Protein AF-A0A9P7QJT5-F1 (afdb_monomer_lite)

InterPro domains:
  IPR001892 Small ribosomal subunit protein uS13 [MF_01315] (14-212)
  IPR001892 Small ribosomal subunit protein uS13 [PF00416] (16-59)
  IPR001892 Small ribosomal subunit protein uS13 [PF00416] (113-202)
  IPR010979 Small ribosomal subunit protein uS13-like, H2TH [SSF46946] (15-75)
  IPR010979 Small ribosomal subunit protein uS13-like, H2TH [SSF46946] (113-212)
  IPR018269 Small ribosomal subunit protein uS13, conserved site [PS00646] (181-194)
  IPR027437 Small ribosomal subunit protein uS13, C-terminal [G3DSA:4.10.910.10] (152-203)

Foldseek 3Di:
DDDDDDDPPFQDQWDQAPNDIFGQQDQQLVRVCSKPLADSVNSVVLCVLLVHPSDPDPDDDDPDDPPDDPPPPDDDDDDDDDDDDDDDDDPDPDPPVVVVVVVVVVVVVPPDDNTNSPDDPSSSVSSNVCQQCVVVSVDDLVPAPDALDPPPGHRGRQIHVSVVVVVVVVLVVCVVVVPQQSVCVVVVHDRPPDDPPPPDDPDDDPDDDDDPDD

pLDDT: mean 70.0, std 23.86, range [24.89, 95.81]

Secondary structure (DSSP, 8-state):
--------TT--SEEEETTEEEETTS-HHHHGGGSTT--HHHHHHHHHHTT--SSS----------SSSTTS------------------TTSSSHHHHHHHHHHHHHHSS----GGG--HHHHHHHHHHHH-TTTTT--GGGSSB-S-TTT---B---THHHHHHHHHHHHHHHHTT-HHHHHHHTT---S---TTTTT--S------PPPP-

Sequence (214 aa):
MSLVSGEKTNFQFILRLLNTNVDGKQKVMYALTKIKGVGRRYSNLVCKKADVDLNKRYEQSPTSFTLGICAFFGVYCRSGGRQSHQIYVNYGYLQGRDKERHEQKKKKSNTIRYSAGELTSEELERIVTIIQNPTQYKIPSWFLNRQRDIVDGKDSQILANGVDSKLRDDLERLKKIRAHRGLRHYWGLRVRGQHTKTTGRRGRTVGVSKKKGG

Organism: NCBI:txid1967640

Radius of gyration: 29.37 Å; chains: 1; bounding box: 69×70×66 Å

Structure (mmCIF, N/CA/C/O backbone):
data_AF-A0A9P7QJT5-F1
#
_entry.id   AF-A0A9P7QJT5-F1
#
loop_
_atom_site.group_PDB
_atom_site.id
_atom_site.type_symbol
_atom_site.label_atom_id
_atom_site.label_alt_id
_atom_site.label_comp_id
_atom_site.label_asym_id
_atom_site.label_entity_id
_atom_site.label_seq_id
_atom_site.pdbx_PDB_ins_code
_atom_site.Cartn_x
_atom_site.Cartn_y
_atom_site.Cartn_z
_atom_site.occupancy
_atom_site.B_iso_or_equiv
_atom_site.auth_seq_id
_atom_site.auth_comp_id
_atom_site.auth_asym_id
_atom_site.auth_atom_id
_atom_site.pdbx_PDB_model_num
ATOM 1 N N . MET A 1 1 ? -19.276 4.405 46.931 1.00 32.59 1 MET A N 1
ATOM 2 C CA . MET A 1 1 ? -19.547 2.968 46.729 1.00 32.59 1 MET A CA 1
ATOM 3 C C . MET A 1 1 ? -19.259 2.583 45.286 1.00 32.59 1 MET A C 1
ATOM 5 O O . MET A 1 1 ? -19.908 3.091 44.382 1.00 32.59 1 MET A O 1
ATOM 9 N N . SER A 1 2 ? -18.238 1.756 45.089 1.00 37.34 2 SER A N 1
ATOM 10 C CA . SER A 1 2 ? -17.823 1.126 43.832 1.00 37.34 2 SER A CA 1
ATOM 11 C C . SER A 1 2 ? -18.804 0.051 43.362 1.00 37.34 2 SER A C 1
ATOM 13 O O . SER A 1 2 ? -19.319 -0.664 44.213 1.00 37.34 2 SER A O 1
ATOM 15 N N . LEU A 1 3 ? -18.961 -0.111 42.041 1.00 33.12 3 LEU A N 1
ATOM 16 C CA . LEU A 1 3 ? -18.993 -1.405 41.330 1.00 33.12 3 LEU A CA 1
ATOM 17 C C . LEU A 1 3 ? -19.183 -1.170 39.817 1.00 33.12 3 LEU A C 1
ATOM 19 O O . LEU A 1 3 ? -20.304 -1.143 39.335 1.00 33.12 3 LEU A O 1
ATOM 23 N N . VAL A 1 4 ? -18.078 -0.999 39.082 1.00 33.75 4 VAL A N 1
ATOM 24 C CA . VAL A 1 4 ? -17.834 -1.683 37.792 1.00 33.75 4 VAL A CA 1
ATOM 25 C C . VAL A 1 4 ? -16.315 -1.848 37.678 1.00 33.75 4 VAL A C 1
ATOM 27 O O . VAL A 1 4 ? -15.617 -1.104 36.992 1.00 33.75 4 VAL A O 1
ATOM 30 N N . SER A 1 5 ? -15.780 -2.801 38.430 1.00 45.41 5 SER A N 1
ATOM 31 C CA . SER A 1 5 ? -14.537 -3.475 38.069 1.00 45.41 5 SER A CA 1
ATOM 32 C C . SER A 1 5 ? -14.938 -4.817 37.469 1.00 45.41 5 SER A C 1
ATOM 34 O O . SER A 1 5 ? -15.386 -5.698 38.192 1.00 45.41 5 SER A O 1
ATOM 36 N N . GLY A 1 6 ? -14.812 -4.938 36.152 1.00 34.12 6 GLY A N 1
ATOM 37 C CA . GLY A 1 6 ? -14.911 -6.196 35.420 1.00 34.12 6 GLY A CA 1
ATOM 38 C C . GLY A 1 6 ? -13.783 -6.215 34.398 1.00 34.12 6 GLY A C 1
ATOM 39 O O . GLY A 1 6 ? -13.952 -5.721 33.293 1.00 34.12 6 GLY A O 1
ATOM 40 N N . GLU A 1 7 ? -12.608 -6.649 34.856 1.00 38.31 7 GLU A N 1
ATOM 41 C CA . GLU A 1 7 ? -11.447 -7.099 34.072 1.00 38.31 7 GLU A CA 1
ATOM 42 C C . GLU A 1 7 ? -10.867 -6.152 32.998 1.00 38.31 7 GLU A C 1
ATOM 44 O O . GLU A 1 7 ? -11.131 -6.250 31.807 1.00 38.31 7 GLU A O 1
ATOM 49 N N . LYS A 1 8 ? -9.919 -5.296 33.409 1.00 47.78 8 LYS A N 1
ATOM 50 C CA . LYS A 1 8 ? -8.880 -4.741 32.511 1.00 47.78 8 LYS A CA 1
ATOM 51 C C . LYS A 1 8 ? -7.635 -5.640 32.478 1.00 47.78 8 LYS A C 1
ATOM 53 O O . LYS A 1 8 ? -6.514 -5.137 32.525 1.00 47.78 8 LYS A O 1
ATOM 58 N N . THR A 1 9 ? -7.797 -6.960 32.499 1.00 48.00 9 THR A N 1
ATOM 59 C CA . THR A 1 9 ? -6.684 -7.883 32.780 1.00 48.00 9 THR A CA 1
ATOM 60 C C . THR A 1 9 ? -5.879 -8.311 31.559 1.00 48.00 9 THR A C 1
ATOM 62 O O . THR A 1 9 ? -4.827 -8.895 31.760 1.00 48.00 9 THR A O 1
ATOM 65 N N . ASN A 1 10 ? -6.245 -7.953 30.321 1.00 65.50 10 ASN A N 1
ATOM 66 C CA . ASN A 1 10 ? -5.425 -8.297 29.146 1.00 65.50 10 ASN A CA 1
ATOM 67 C C . ASN A 1 10 ? -5.401 -7.214 28.052 1.00 65.50 10 ASN A C 1
ATOM 69 O O . ASN A 1 10 ? -5.572 -7.510 26.874 1.00 65.50 10 ASN A O 1
ATOM 73 N N . PHE A 1 11 ? -5.166 -5.945 28.406 1.00 68.94 11 PHE A N 1
ATOM 74 C CA . PHE A 1 11 ? -4.846 -4.950 27.376 1.00 68.94 11 PHE A CA 1
ATOM 75 C C . PHE A 1 11 ? -3.449 -5.222 26.809 1.00 68.94 11 PHE A C 1
ATOM 77 O O . PHE A 1 11 ? -2.437 -4.995 27.481 1.00 68.94 11 PHE A O 1
ATOM 84 N N . GLN A 1 12 ? -3.376 -5.673 25.558 1.00 75.38 12 GLN A N 1
ATOM 85 C CA . GLN A 1 12 ? -2.094 -5.890 24.896 1.00 75.38 12 GLN A CA 1
ATOM 86 C C . GLN A 1 12 ? -1.592 -4.583 24.283 1.00 75.38 12 GLN A C 1
ATOM 88 O O . GLN A 1 12 ? -2.119 -4.078 23.292 1.00 75.38 12 GLN A O 1
ATOM 93 N N . PHE A 1 13 ? -0.530 -4.023 24.867 1.00 79.19 13 PHE A N 1
ATOM 94 C CA . PHE A 1 13 ? 0.094 -2.802 24.349 1.00 79.19 13 PHE A CA 1
ATOM 95 C C . PHE A 1 13 ? 0.741 -3.011 22.976 1.00 79.19 13 PHE A C 1
ATOM 97 O O . PHE A 1 13 ? 0.751 -2.086 22.158 1.00 79.19 13 PHE A O 1
ATOM 104 N N . ILE A 1 14 ? 1.272 -4.210 22.735 1.00 82.56 14 ILE A N 1
ATOM 105 C CA . ILE A 1 14 ? 1.942 -4.603 21.498 1.00 82.56 14 ILE A CA 1
ATOM 106 C C . ILE A 1 14 ? 1.297 -5.895 21.013 1.00 82.56 14 ILE A C 1
ATOM 108 O O . ILE A 1 14 ? 1.287 -6.890 21.729 1.00 82.56 14 ILE A O 1
ATOM 112 N N . LEU A 1 15 ? 0.802 -5.867 19.783 1.00 82.50 15 LEU A N 1
ATOM 113 C CA . LEU A 1 15 ? 0.256 -7.022 19.083 1.00 82.50 15 LEU A CA 1
ATOM 114 C C . LEU A 1 15 ? 1.237 -7.423 17.993 1.00 82.50 15 LEU A C 1
ATOM 116 O O . LEU A 1 15 ? 1.741 -6.558 17.273 1.00 82.50 15 LEU A O 1
ATOM 120 N N . ARG A 1 16 ? 1.503 -8.717 17.828 1.00 84.06 16 ARG A N 1
ATOM 121 C CA . ARG A 1 16 ? 2.333 -9.194 16.719 1.00 84.06 16 ARG A CA 1
ATOM 122 C C . ARG A 1 16 ? 1.463 -9.875 15.677 1.00 84.06 16 ARG A C 1
ATOM 124 O O . ARG A 1 16 ? 0.900 -10.930 15.930 1.00 84.06 16 ARG A O 1
ATOM 131 N N . LEU A 1 17 ? 1.374 -9.269 14.496 1.00 83.00 17 LEU A N 1
ATOM 132 C CA . LEU A 1 17 ? 0.562 -9.753 13.380 1.00 83.00 17 LEU A CA 1
ATOM 133 C C . LEU A 1 17 ? 1.424 -9.838 12.124 1.00 83.00 17 LEU A C 1
ATOM 135 O O . LEU A 1 17 ? 2.123 -8.881 11.787 1.00 83.00 17 LEU A O 1
ATOM 139 N N . LEU A 1 18 ? 1.379 -10.979 11.427 1.00 83.25 18 LEU A N 1
ATOM 140 C CA . LEU A 1 18 ? 2.084 -11.201 10.154 1.00 83.25 18 LEU A CA 1
ATOM 141 C C . LEU A 1 18 ? 3.560 -10.749 10.199 1.00 83.25 18 LEU A C 1
ATOM 143 O O . LEU A 1 18 ? 4.026 -10.010 9.334 1.00 83.25 18 LEU A O 1
ATOM 147 N N . ASN A 1 19 ? 4.289 -11.165 11.241 1.00 85.25 19 ASN A N 1
ATOM 148 C CA . ASN A 1 19 ? 5.690 -10.804 11.511 1.00 85.25 19 ASN A CA 1
ATOM 149 C C . ASN A 1 19 ? 5.967 -9.316 11.807 1.00 85.25 19 ASN A C 1
ATOM 151 O O . ASN A 1 19 ? 7.130 -8.937 11.944 1.00 85.25 19 ASN A O 1
ATOM 155 N N . THR A 1 20 ? 4.939 -8.480 11.969 1.00 85.75 20 THR A N 1
ATOM 156 C CA . THR A 1 20 ? 5.069 -7.048 12.289 1.00 85.75 20 THR A CA 1
ATOM 157 C C . THR A 1 20 ? 4.499 -6.708 13.664 1.00 85.75 20 THR A C 1
ATOM 159 O O . THR A 1 20 ? 3.552 -7.340 14.127 1.00 85.75 20 THR A O 1
ATOM 162 N N . ASN A 1 21 ? 5.083 -5.697 14.313 1.00 90.19 21 ASN A N 1
ATOM 163 C CA . ASN A 1 21 ? 4.617 -5.186 15.600 1.00 90.19 21 ASN A CA 1
ATOM 164 C C . ASN A 1 21 ? 3.586 -4.072 15.371 1.00 90.19 21 ASN A C 1
ATOM 166 O O . ASN A 1 21 ? 3.857 -3.082 14.683 1.00 90.19 21 ASN A O 1
ATOM 170 N N . VAL A 1 22 ? 2.411 -4.235 15.961 1.00 85.56 22 VAL A N 1
ATOM 171 C CA . VAL A 1 22 ? 1.251 -3.355 15.842 1.00 85.56 22 VAL A CA 1
ATOM 172 C C . VAL A 1 22 ? 0.947 -2.740 17.211 1.00 85.56 22 VAL A C 1
ATOM 174 O O . VAL A 1 22 ? 0.995 -3.424 18.230 1.00 85.56 22 VAL A O 1
ATOM 177 N N . ASP A 1 23 ? 0.638 -1.439 17.246 1.00 82.44 23 ASP A N 1
ATOM 178 C CA . ASP A 1 23 ? 0.367 -0.741 18.511 1.00 82.44 23 ASP A CA 1
ATOM 179 C C . ASP A 1 23 ? -1.078 -0.966 18.950 1.00 82.44 23 ASP A C 1
ATOM 181 O O . ASP A 1 23 ? -2.014 -0.575 18.246 1.00 82.44 23 ASP A O 1
ATOM 185 N N . GLY A 1 24 ? -1.255 -1.479 20.166 1.00 77.88 24 GLY A N 1
ATOM 186 C CA . GLY A 1 24 ? -2.569 -1.714 20.758 1.00 77.88 24 GLY A CA 1
ATOM 187 C C . GLY A 1 24 ? -3.340 -0.437 21.093 1.00 77.88 24 GLY A C 1
ATOM 188 O O . GLY A 1 24 ? -4.560 -0.469 21.141 1.00 77.88 24 GLY A O 1
ATOM 189 N N . LYS A 1 25 ? -2.659 0.708 21.271 1.00 79.44 25 LYS A N 1
ATOM 190 C CA . LYS A 1 25 ? -3.280 2.009 21.620 1.00 79.44 25 LYS A CA 1
ATOM 191 C C . LYS A 1 25 ? -4.019 2.681 20.457 1.00 79.44 25 LYS A C 1
ATOM 193 O O . LYS A 1 25 ? -4.762 3.639 20.667 1.00 79.44 25 LYS A O 1
ATOM 198 N N . GLN A 1 26 ? -3.748 2.259 19.224 1.00 79.25 26 GLN A N 1
ATOM 199 C CA . GLN A 1 26 ? -4.362 2.836 18.032 1.00 79.25 26 GLN A CA 1
ATOM 200 C C . GLN A 1 26 ? -5.669 2.110 17.706 1.00 79.25 26 GLN A C 1
ATOM 202 O O . GLN A 1 26 ? -5.834 0.932 18.018 1.00 79.25 26 GLN A O 1
ATOM 207 N N . LYS A 1 27 ? -6.598 2.799 17.031 1.00 81.44 27 LYS A N 1
ATOM 208 C CA . LYS A 1 27 ? -7.800 2.141 16.495 1.00 81.44 27 LYS A CA 1
ATOM 209 C C . LYS A 1 27 ? -7.395 1.043 15.512 1.00 81.44 27 LYS A C 1
ATOM 211 O O . LYS A 1 27 ? -6.471 1.262 14.724 1.00 81.44 27 LYS A O 1
ATOM 216 N N . VAL A 1 28 ? -8.148 -0.057 15.482 1.00 81.75 28 VAL A N 1
ATOM 217 C CA . VAL A 1 28 ? -7.894 -1.241 14.633 1.00 81.75 28 VAL A CA 1
ATOM 218 C C . VAL A 1 28 ? -7.584 -0.860 13.181 1.00 81.75 28 VAL A C 1
ATOM 220 O O . VAL A 1 28 ? -6.572 -1.288 12.630 1.00 81.75 28 VAL A O 1
ATOM 223 N N . MET A 1 29 ? -8.381 0.047 12.596 1.00 82.69 29 MET A N 1
ATOM 224 C CA . MET A 1 29 ? -8.187 0.504 11.216 1.00 82.69 29 MET A CA 1
ATOM 225 C C . MET A 1 29 ? -6.765 1.033 10.966 1.00 82.69 29 MET A C 1
ATOM 227 O O . MET A 1 29 ? -6.153 0.690 9.955 1.00 82.69 29 MET A O 1
ATOM 231 N N . TYR A 1 30 ? -6.251 1.879 11.864 1.00 85.81 30 TYR A N 1
ATOM 232 C CA . TYR A 1 30 ? -4.920 2.479 11.740 1.00 85.81 30 TYR A CA 1
ATOM 233 C C . TYR A 1 30 ? -3.823 1.499 12.144 1.00 85.81 30 TYR A C 1
ATOM 235 O O . TYR A 1 30 ? -2.788 1.442 11.482 1.00 85.81 30 TYR A O 1
ATOM 243 N N . ALA A 1 31 ? -4.079 0.689 13.167 1.00 86.69 31 ALA A N 1
ATOM 244 C CA . ALA A 1 31 ? -3.152 -0.312 13.665 1.00 86.69 31 ALA A CA 1
ATOM 245 C C . ALA A 1 31 ? -2.747 -1.301 12.551 1.00 86.69 31 ALA A C 1
ATOM 247 O O . ALA A 1 31 ? -1.556 -1.507 12.310 1.00 86.69 31 ALA A O 1
ATOM 248 N N . LEU A 1 32 ? -3.713 -1.799 11.768 1.00 86.69 32 LEU A N 1
ATOM 249 C CA . LEU A 1 32 ? -3.454 -2.714 10.647 1.00 86.69 32 LEU A CA 1
ATOM 250 C C . LEU A 1 32 ? -2.649 -2.083 9.499 1.00 86.69 32 LEU A C 1
ATOM 252 O O . LEU A 1 32 ? -1.978 -2.803 8.766 1.00 86.69 32 LEU A O 1
ATOM 256 N N . THR A 1 33 ? -2.647 -0.751 9.344 1.00 88.31 33 THR A N 1
ATOM 257 C CA . THR A 1 33 ? -1.849 -0.094 8.284 1.00 88.31 33 THR A CA 1
ATOM 258 C C . THR A 1 33 ? -0.344 -0.147 8.518 1.00 88.31 33 THR A C 1
ATOM 260 O O . THR A 1 33 ? 0.427 0.140 7.603 1.00 88.31 33 THR A O 1
ATOM 263 N N . LYS A 1 34 ? 0.094 -0.530 9.724 1.00 89.62 34 LYS A N 1
ATOM 264 C CA . LYS A 1 34 ? 1.511 -0.801 9.991 1.00 89.62 34 LYS A CA 1
ATOM 265 C C . LYS A 1 34 ? 2.021 -2.028 9.235 1.00 89.62 34 LYS A C 1
ATOM 267 O O . LYS A 1 34 ? 3.214 -2.113 8.949 1.00 89.62 34 LYS A O 1
ATOM 272 N N . ILE A 1 35 ? 1.132 -2.958 8.889 1.00 90.62 35 ILE A N 1
ATOM 273 C CA . ILE A 1 35 ? 1.471 -4.135 8.096 1.00 90.62 35 ILE A CA 1
ATOM 274 C C . ILE A 1 35 ? 1.742 -3.676 6.658 1.00 90.62 35 ILE A C 1
ATOM 276 O O . ILE A 1 35 ? 0.866 -3.120 5.989 1.00 90.62 35 ILE A O 1
ATOM 280 N N . LYS A 1 36 ? 2.954 -3.924 6.144 1.00 89.81 36 LYS A N 1
ATOM 281 C CA . LYS A 1 36 ? 3.275 -3.626 4.739 1.00 89.81 36 LYS A CA 1
ATOM 282 C C . LYS A 1 36 ? 2.323 -4.390 3.814 1.00 89.81 36 LYS A C 1
ATOM 284 O O . LYS A 1 36 ? 2.108 -5.587 3.986 1.00 89.81 36 LYS A O 1
ATOM 289 N N . GLY A 1 37 ? 1.762 -3.690 2.832 1.00 88.69 37 GLY A N 1
ATOM 290 C CA . GLY A 1 37 ? 0.751 -4.239 1.923 1.00 88.69 37 GLY A CA 1
ATOM 291 C C . GLY A 1 37 ? -0.698 -4.015 2.376 1.00 88.69 37 GLY A C 1
ATOM 292 O O . GLY A 1 37 ? -1.603 -4.192 1.566 1.00 88.69 37 GLY A O 1
ATOM 293 N N . VAL A 1 38 ? -0.952 -3.547 3.604 1.00 91.31 38 VAL A N 1
ATOM 294 C CA . VAL A 1 38 ? -2.305 -3.200 4.071 1.00 91.31 38 VAL A CA 1
ATOM 295 C C . VAL A 1 38 ? -2.477 -1.680 4.133 1.00 91.31 38 VAL A C 1
ATOM 297 O O . VAL A 1 38 ? -1.817 -0.981 4.894 1.00 91.31 38 VAL A O 1
ATOM 300 N N . GLY A 1 39 ? -3.388 -1.144 3.317 1.00 90.88 39 GLY A N 1
ATOM 301 C CA . GLY A 1 39 ? -3.750 0.280 3.325 1.00 90.88 39 GLY A CA 1
ATOM 302 C C . GLY A 1 39 ? -4.991 0.586 4.170 1.00 90.88 39 GLY A C 1
ATOM 303 O O . GLY A 1 39 ? -5.725 -0.317 4.563 1.00 90.88 39 GLY A O 1
ATOM 304 N N . ARG A 1 40 ? -5.302 1.877 4.377 1.00 89.00 40 ARG A N 1
ATOM 305 C CA . ARG A 1 40 ? -6.503 2.322 5.129 1.00 89.00 40 ARG A CA 1
ATOM 306 C C . ARG A 1 40 ? -7.805 1.735 4.572 1.00 89.00 40 ARG A C 1
ATOM 308 O O . ARG A 1 40 ? -8.656 1.277 5.323 1.00 89.00 40 ARG A O 1
ATOM 315 N N . ARG A 1 41 ? -7.955 1.733 3.242 1.00 89.88 41 ARG A N 1
ATOM 316 C CA . ARG A 1 41 ? -9.146 1.197 2.561 1.00 89.88 41 ARG A CA 1
ATOM 317 C C . ARG A 1 41 ? -9.248 -0.322 2.695 1.00 89.88 41 ARG A C 1
ATOM 319 O O . ARG A 1 41 ? -10.342 -0.832 2.896 1.00 89.88 41 ARG A O 1
ATOM 326 N N . TYR A 1 42 ? -8.114 -1.015 2.599 1.00 90.50 42 TYR A N 1
ATOM 327 C CA . TYR A 1 42 ? -8.041 -2.468 2.736 1.00 90.50 42 TYR A CA 1
ATOM 328 C C . TYR A 1 42 ? -8.368 -2.898 4.167 1.00 90.50 42 TYR A C 1
ATOM 330 O O . TYR A 1 42 ? -9.249 -3.718 4.374 1.00 90.50 42 TYR A O 1
ATOM 338 N N . SER A 1 43 ? -7.746 -2.244 5.148 1.00 88.69 43 SER A N 1
ATOM 339 C CA . SER A 1 43 ? -8.028 -2.413 6.575 1.00 88.69 43 SER A CA 1
ATOM 340 C C . SER A 1 43 ? -9.520 -2.242 6.893 1.00 88.69 43 SER A C 1
ATOM 342 O O . SER A 1 43 ? -10.128 -3.107 7.514 1.00 88.69 43 SER A O 1
ATOM 344 N N . ASN A 1 44 ? -10.153 -1.196 6.349 1.00 88.44 44 ASN A N 1
ATOM 345 C CA . ASN A 1 44 ? -11.597 -1.004 6.490 1.00 88.44 44 ASN A CA 1
ATOM 346 C C . ASN A 1 44 ? -12.430 -2.149 5.915 1.00 88.44 44 ASN A C 1
ATOM 348 O O . ASN A 1 44 ? -13.426 -2.534 6.517 1.00 88.44 44 ASN A O 1
ATOM 352 N N . LEU A 1 45 ? -12.058 -2.670 4.745 1.00 89.06 45 LEU A N 1
ATOM 353 C CA . LEU A 1 45 ? -12.770 -3.788 4.133 1.00 89.06 45 LEU A CA 1
ATOM 354 C C . LEU A 1 45 ? -12.641 -5.054 4.987 1.00 89.06 45 LEU A C 1
ATOM 356 O O . LEU A 1 45 ? -13.638 -5.730 5.211 1.00 89.06 45 LEU A O 1
ATOM 360 N N . VAL A 1 46 ? -11.437 -5.337 5.487 1.00 88.94 46 VAL A N 1
ATOM 361 C CA . VAL A 1 46 ? -11.153 -6.512 6.320 1.00 88.94 46 VAL A CA 1
ATOM 362 C C . VAL A 1 46 ? -11.938 -6.456 7.626 1.00 88.94 46 VAL A C 1
ATOM 364 O O . VAL A 1 46 ? -12.634 -7.414 7.934 1.00 88.94 46 VAL A O 1
ATOM 367 N N . CYS A 1 47 ? -11.924 -5.334 8.351 1.00 87.31 47 CYS A N 1
ATOM 368 C CA . CYS A 1 47 ? -12.708 -5.212 9.586 1.00 87.31 47 CYS A CA 1
ATOM 369 C C . CYS A 1 47 ? -14.217 -5.371 9.337 1.00 87.31 47 CYS A C 1
ATOM 371 O O . CYS A 1 47 ? -14.891 -6.001 10.140 1.00 87.31 47 CYS A O 1
ATOM 373 N N . LYS A 1 48 ? -14.745 -4.871 8.206 1.00 86.38 48 LYS A N 1
ATOM 374 C CA . LYS A 1 48 ? -16.157 -5.085 7.826 1.00 86.38 48 LYS A CA 1
ATOM 375 C C . LYS A 1 48 ? -16.490 -6.539 7.505 1.00 86.38 48 LYS A C 1
ATOM 377 O O . LYS A 1 48 ? -17.654 -6.899 7.543 1.00 86.38 48 LYS A O 1
ATOM 382 N N . LYS A 1 49 ? -15.505 -7.330 7.082 1.00 87.25 49 LYS A N 1
ATOM 383 C CA . LYS A 1 49 ? -15.674 -8.749 6.740 1.00 87.25 49 LYS A CA 1
ATOM 384 C C . LYS A 1 49 ? -15.411 -9.672 7.924 1.00 87.25 49 LYS A C 1
ATOM 386 O O . LYS A 1 49 ? -15.930 -10.775 7.939 1.00 87.25 49 LYS A O 1
ATOM 391 N N . ALA A 1 50 ? -14.608 -9.216 8.880 1.00 85.44 50 ALA A N 1
ATOM 392 C CA . ALA A 1 50 ? -14.349 -9.887 10.146 1.00 85.44 50 ALA A CA 1
ATOM 393 C C . ALA A 1 50 ? -15.435 -9.608 11.201 1.00 85.44 50 ALA A C 1
ATOM 395 O O . ALA A 1 50 ? -15.311 -10.094 12.320 1.00 85.44 50 ALA A O 1
ATOM 396 N N . ASP A 1 51 ? -16.441 -8.793 10.857 1.00 83.81 51 ASP A N 1
ATOM 397 C CA . ASP A 1 51 ? -17.471 -8.275 11.763 1.00 83.81 51 ASP A CA 1
ATOM 398 C C . ASP A 1 51 ? -16.888 -7.610 13.022 1.00 83.81 51 ASP A C 1
ATOM 400 O O . ASP A 1 51 ? -17.446 -7.678 14.112 1.00 83.81 51 ASP A O 1
ATOM 404 N N . VAL A 1 52 ? -15.747 -6.933 12.857 1.00 78.50 52 VAL A N 1
ATOM 405 C CA . VAL A 1 52 ? -15.086 -6.175 13.922 1.00 78.50 52 VAL A CA 1
ATOM 406 C C . VAL A 1 52 ? -15.546 -4.725 13.863 1.00 78.50 52 VAL A C 1
ATOM 408 O O . VAL A 1 52 ? -15.398 -4.043 12.840 1.00 78.50 52 VAL A O 1
ATOM 411 N N . ASP A 1 53 ? -16.045 -4.222 14.989 1.00 72.31 53 ASP A N 1
ATOM 412 C CA . ASP A 1 53 ? -16.504 -2.844 15.119 1.00 72.31 53 ASP A CA 1
ATOM 413 C C . ASP A 1 53 ? -15.365 -1.839 14.850 1.00 72.31 53 ASP A C 1
ATOM 415 O O . ASP A 1 53 ? -14.462 -1.605 15.653 1.00 72.31 53 ASP A O 1
ATOM 419 N N . LEU A 1 54 ? -15.432 -1.182 13.689 1.00 61.72 54 LEU A N 1
ATOM 420 C CA . LEU A 1 54 ? -14.481 -0.156 13.227 1.00 61.72 54 LEU A CA 1
ATOM 421 C C . LEU A 1 54 ? -14.484 1.107 14.095 1.00 61.72 54 LEU A C 1
ATOM 423 O O . LEU A 1 54 ? -13.493 1.835 14.177 1.00 61.72 54 LEU A O 1
ATOM 427 N N . ASN A 1 55 ? -15.652 1.377 14.665 1.00 63.12 55 ASN A N 1
ATOM 428 C CA . ASN A 1 55 ? -16.030 2.349 15.676 1.00 63.12 55 ASN A CA 1
ATOM 429 C C . ASN A 1 55 ? -17.459 1.918 16.050 1.00 63.12 55 ASN A C 1
ATOM 431 O O . ASN A 1 55 ? -18.236 1.692 15.120 1.00 63.12 55 ASN A O 1
ATOM 435 N N . LYS A 1 56 ? -17.917 1.959 17.305 1.00 47.06 56 LYS A N 1
ATOM 436 C CA . LYS A 1 56 ? -19.353 2.243 17.504 1.00 47.06 56 LYS A CA 1
ATOM 437 C C . LYS A 1 56 ? -19.636 3.674 17.028 1.00 47.06 56 LYS A C 1
ATOM 439 O O . LYS A 1 56 ? -19.578 4.613 17.814 1.00 47.06 56 LYS A O 1
ATOM 444 N N . ARG A 1 57 ? -19.784 3.832 15.706 1.00 31.23 57 ARG A N 1
ATOM 445 C CA . ARG A 1 57 ? -20.841 4.535 14.967 1.00 31.23 57 ARG A CA 1
ATOM 446 C C . ARG A 1 57 ? -20.565 4.411 13.460 1.00 31.23 57 ARG A C 1
ATOM 448 O O . ARG A 1 57 ? -19.878 5.236 12.861 1.00 31.23 57 ARG A O 1
ATOM 455 N N . TYR A 1 58 ? -21.124 3.369 12.860 1.00 24.89 58 TYR A N 1
ATOM 456 C CA . TYR A 1 58 ? -21.690 3.438 11.518 1.00 24.89 58 TYR A CA 1
ATOM 457 C C . TYR A 1 58 ? -23.172 3.121 11.722 1.00 24.89 58 TYR A C 1
ATOM 459 O O . TYR A 1 58 ? -23.566 1.961 11.702 1.00 24.89 58 TYR A O 1
ATOM 467 N N . GLU A 1 59 ? -23.974 4.134 12.059 1.00 28.44 59 GLU A N 1
ATOM 468 C CA . GLU A 1 59 ? -25.418 3.981 11.883 1.00 28.44 59 GLU A CA 1
ATOM 469 C C . GLU A 1 59 ? -25.652 3.907 10.378 1.00 28.44 59 GLU A C 1
ATOM 471 O O . GLU A 1 59 ? -25.196 4.764 9.615 1.00 28.44 59 GLU A O 1
ATOM 476 N N . GLN A 1 60 ? -26.277 2.807 9.972 1.00 33.34 60 GLN A N 1
ATOM 477 C CA . GLN A 1 60 ? -26.773 2.591 8.627 1.00 33.34 60 GLN A CA 1
ATOM 478 C C . GLN A 1 60 ? -27.675 3.769 8.213 1.00 33.34 60 GLN A C 1
ATOM 480 O O . GLN A 1 60 ? -28.275 4.448 9.041 1.00 33.34 60 GLN A O 1
ATOM 485 N N . SER A 1 61 ? -27.708 4.020 6.908 1.00 33.25 61 SER A N 1
ATOM 486 C CA . SER A 1 61 ? -28.563 4.971 6.188 1.00 33.25 61 SER A CA 1
ATOM 487 C C . SER A 1 61 ? -29.915 5.323 6.832 1.00 33.25 61 SER A C 1
ATOM 489 O O . SER A 1 61 ? -30.656 4.416 7.202 1.00 33.25 61 SER A O 1
ATOM 491 N N . PRO A 1 62 ? -30.360 6.582 6.682 1.00 34.78 62 PRO A N 1
ATOM 492 C CA . PRO A 1 62 ? -31.738 6.860 6.316 1.00 34.78 62 PRO A CA 1
ATOM 493 C C . PRO A 1 62 ? -31.791 7.290 4.845 1.00 34.78 62 PRO A C 1
ATOM 495 O O . PRO A 1 62 ? -31.446 8.414 4.479 1.00 34.78 62 PRO A O 1
ATOM 498 N N . THR A 1 63 ? -32.254 6.393 3.978 1.00 43.91 63 THR A N 1
ATOM 499 C CA . THR A 1 63 ? -32.943 6.777 2.742 1.00 43.91 63 THR A CA 1
ATOM 500 C C . THR A 1 63 ? -34.262 7.453 3.124 1.00 43.91 63 THR A C 1
ATOM 502 O O . THR A 1 63 ? -35.299 6.808 3.104 1.00 43.91 63 THR A O 1
ATOM 505 N N . SER A 1 64 ? -34.214 8.720 3.544 1.00 35.53 64 SER A N 1
ATOM 506 C CA . SER A 1 64 ? -35.366 9.630 3.677 1.00 35.53 64 SER A CA 1
ATOM 507 C C . SER A 1 64 ? -34.885 10.945 4.297 1.00 35.53 64 SER A C 1
ATOM 509 O O . SER A 1 64 ? -34.872 11.035 5.511 1.00 35.53 64 SER A O 1
ATOM 511 N N . PHE A 1 65 ? -34.414 11.927 3.517 1.00 34.59 65 PHE A N 1
ATOM 512 C CA . PHE A 1 65 ? -34.407 13.370 3.871 1.00 34.59 65 PHE A CA 1
ATOM 513 C C . PHE A 1 65 ? -33.814 14.208 2.714 1.00 34.59 65 PHE A C 1
ATOM 515 O O . PHE A 1 65 ? -32.944 15.056 2.888 1.00 34.59 65 PHE A O 1
ATOM 522 N N . THR A 1 66 ? -34.289 13.993 1.486 1.00 42.78 66 THR A N 1
ATOM 523 C CA . THR A 1 66 ? -34.138 14.963 0.390 1.00 42.78 66 THR A CA 1
ATOM 524 C C . THR A 1 66 ? -35.273 15.986 0.450 1.00 42.78 66 THR A C 1
ATOM 526 O O . THR A 1 66 ? -36.107 16.010 -0.440 1.00 42.78 66 THR A O 1
ATOM 529 N N . LEU A 1 67 ? -35.345 16.807 1.503 1.00 40.75 67 LEU A N 1
ATOM 530 C CA . LEU A 1 67 ? -36.227 17.988 1.580 1.00 40.75 67 LEU A CA 1
ATOM 531 C C . LEU A 1 67 ? -35.646 19.017 2.570 1.00 40.75 67 LEU A C 1
ATOM 533 O O . LEU A 1 67 ? -36.234 19.310 3.604 1.00 40.75 67 LEU A O 1
ATOM 537 N N . GLY A 1 68 ? -34.449 19.544 2.299 1.00 37.47 68 GLY A N 1
ATOM 538 C CA . GLY A 1 68 ? -33.860 20.540 3.208 1.00 37.47 68 GLY A CA 1
ATOM 539 C C . GLY A 1 68 ? -32.692 21.375 2.693 1.00 37.47 68 GLY A C 1
ATOM 540 O O . GLY A 1 68 ? -32.127 22.136 3.467 1.00 37.47 68 GLY A O 1
ATOM 541 N N . ILE A 1 69 ? -32.306 21.262 1.416 1.00 36.66 69 ILE A N 1
ATOM 542 C CA . ILE A 1 69 ? -31.132 21.977 0.871 1.00 36.66 69 ILE A CA 1
ATOM 543 C C . ILE A 1 69 ? -31.512 23.202 0.010 1.00 36.66 69 ILE A C 1
ATOM 545 O O . ILE A 1 69 ? -30.645 23.989 -0.348 1.00 36.66 69 ILE A O 1
ATOM 549 N N . CYS A 1 70 ? -32.795 23.483 -0.241 1.00 34.25 70 CYS A N 1
ATOM 550 C CA . CYS A 1 70 ? -33.182 24.628 -1.084 1.00 34.25 70 CYS A CA 1
ATOM 551 C C . CYS A 1 70 ? -33.314 25.994 -0.379 1.00 34.25 70 CYS A C 1
ATOM 553 O O . CYS A 1 70 ? -33.562 26.975 -1.067 1.00 34.25 70 CYS A O 1
ATOM 555 N N . ALA A 1 71 ? -33.132 26.120 0.941 1.00 40.66 71 ALA A N 1
ATOM 556 C CA . ALA A 1 71 ? -33.488 27.360 1.654 1.00 40.66 71 ALA A CA 1
ATOM 557 C C . ALA A 1 71 ? -32.316 28.184 2.230 1.00 40.66 71 ALA A C 1
ATOM 559 O O . ALA A 1 71 ? -32.552 29.016 3.101 1.00 40.66 71 ALA A O 1
ATOM 560 N N . PHE A 1 72 ? -31.064 27.984 1.792 1.00 35.84 72 PHE A N 1
ATOM 561 C CA . PHE A 1 72 ? -29.922 28.725 2.372 1.00 35.84 72 PHE A CA 1
ATOM 562 C C . PHE A 1 72 ? -29.075 29.558 1.400 1.00 35.84 72 PHE A C 1
ATOM 564 O O . PHE A 1 72 ? -28.140 30.225 1.831 1.00 35.84 72 PHE A O 1
ATOM 571 N N . PHE A 1 73 ? -29.427 29.611 0.115 1.00 33.53 73 PHE A N 1
ATOM 572 C CA . PHE A 1 73 ? -28.893 30.622 -0.805 1.00 33.53 73 PHE A CA 1
ATOM 573 C C . PHE A 1 73 ? -29.980 31.655 -1.113 1.00 33.53 73 PHE A C 1
ATOM 575 O O . PHE A 1 73 ? -30.576 31.682 -2.184 1.00 33.53 73 PHE A O 1
ATOM 582 N N . GLY A 1 74 ? -30.264 32.495 -0.116 1.00 33.16 74 GLY A N 1
ATOM 583 C CA . GLY A 1 74 ? -31.064 33.700 -0.290 1.00 33.16 74 GLY A CA 1
ATOM 584 C C . GLY A 1 74 ? -30.250 34.777 -1.002 1.00 33.16 74 GLY A C 1
ATOM 585 O O . GLY A 1 74 ? -29.506 35.522 -0.371 1.00 33.16 74 GLY A O 1
ATOM 586 N N . VAL A 1 75 ? -30.415 34.872 -2.319 1.00 38.22 75 VAL A N 1
ATOM 587 C CA . VAL A 1 75 ? -30.298 36.142 -3.039 1.00 38.22 75 VAL A CA 1
ATOM 588 C C . VAL A 1 75 ? -31.625 36.867 -2.827 1.00 38.22 75 VAL A C 1
ATOM 590 O O . VAL A 1 75 ? -32.649 36.323 -3.220 1.00 38.22 75 VAL A O 1
ATOM 593 N N . TYR A 1 76 ? -31.625 38.043 -2.194 1.00 32.00 76 TYR A N 1
ATOM 594 C CA . TYR A 1 76 ? -32.255 39.258 -2.734 1.00 32.00 76 TYR A CA 1
ATOM 595 C C . TYR A 1 76 ? -32.058 40.474 -1.814 1.00 32.00 76 TYR A C 1
ATOM 597 O O . TYR A 1 76 ? -32.220 40.428 -0.599 1.00 32.00 76 TYR A O 1
ATOM 605 N N . CYS A 1 77 ? -31.721 41.580 -2.467 1.00 31.52 77 CYS A N 1
ATOM 606 C CA . CYS A 1 77 ? -31.610 42.945 -1.975 1.00 31.52 77 CYS A CA 1
ATOM 607 C C . CYS A 1 77 ? -32.954 43.678 -2.173 1.00 31.52 77 CYS A C 1
ATOM 609 O O . CYS A 1 77 ? -33.459 43.626 -3.293 1.00 31.52 77 CYS A O 1
ATOM 611 N N . ARG A 1 78 ? -33.495 44.379 -1.152 1.00 33.53 78 ARG A N 1
ATOM 612 C CA . ARG A 1 78 ? -34.061 45.759 -1.230 1.00 33.53 78 ARG A CA 1
ATOM 613 C C . ARG A 1 78 ? -34.756 46.233 0.069 1.00 33.53 78 ARG A C 1
ATOM 615 O O . ARG A 1 78 ? -35.686 45.607 0.548 1.00 33.53 78 ARG A O 1
ATOM 622 N N . SER A 1 79 ? -34.272 47.378 0.559 1.00 32.78 79 SER A N 1
ATOM 623 C CA . SER A 1 79 ? -34.956 48.580 1.090 1.00 32.78 79 SER A CA 1
ATOM 624 C C . SER A 1 79 ? -36.245 48.514 1.942 1.00 32.78 79 SER A C 1
ATOM 626 O O . SER A 1 79 ? -37.297 48.168 1.421 1.00 32.78 79 SER A O 1
ATOM 628 N N . GLY A 1 80 ? -36.209 49.147 3.134 1.00 28.84 80 GLY A N 1
ATOM 629 C CA . GLY A 1 80 ? -37.273 50.075 3.590 1.00 28.84 80 GLY A CA 1
ATOM 630 C C . GLY A 1 80 ? -37.822 49.954 5.033 1.00 28.84 80 GLY A C 1
ATOM 631 O O . GLY A 1 80 ? -38.500 48.987 5.332 1.00 28.84 80 GLY A O 1
ATOM 632 N N . GLY A 1 81 ? -37.627 51.012 5.854 1.00 28.92 81 GLY A N 1
ATOM 633 C CA . GLY A 1 81 ? -38.531 51.512 6.934 1.00 28.92 81 GLY A CA 1
ATOM 634 C C . GLY A 1 81 ? -38.527 50.809 8.311 1.00 28.92 81 GLY A C 1
ATOM 635 O O . GLY A 1 81 ? -38.856 49.639 8.388 1.00 28.92 81 GLY A O 1
ATOM 636 N N . ARG A 1 82 ? -38.040 51.447 9.404 1.00 31.75 82 ARG A N 1
ATOM 637 C CA . ARG A 1 82 ? -38.786 52.168 10.495 1.00 31.75 82 ARG A CA 1
ATOM 638 C C . ARG A 1 82 ? -39.866 51.301 11.190 1.00 31.75 82 ARG A C 1
ATOM 640 O O . ARG A 1 82 ? -40.755 50.834 10.507 1.00 31.75 82 ARG A O 1
ATOM 647 N N . GLN A 1 83 ? -39.920 51.080 12.509 1.00 30.94 83 GLN A N 1
ATOM 648 C CA . GLN A 1 83 ? -39.644 51.942 13.668 1.00 30.94 83 GLN A CA 1
ATOM 649 C C . GLN A 1 83 ? -39.391 51.104 14.950 1.00 30.94 83 GLN A C 1
ATOM 651 O O . GLN A 1 83 ? -39.745 49.935 15.045 1.00 30.94 83 GLN A O 1
ATOM 656 N N . SER A 1 84 ? -38.761 51.770 15.913 1.00 34.09 84 SER A N 1
ATOM 657 C CA . SER A 1 84 ? -38.436 51.433 17.307 1.00 34.09 84 SER A CA 1
ATOM 658 C C . SER A 1 84 ? -39.533 50.767 18.148 1.00 34.09 84 SER A C 1
ATOM 660 O O . SER A 1 84 ? -40.671 51.194 18.043 1.00 34.09 84 SER A O 1
ATOM 662 N N . HIS A 1 85 ? -39.165 49.887 19.093 1.00 28.81 85 HIS A N 1
ATOM 663 C CA . HIS A 1 85 ? -39.561 50.000 20.511 1.00 28.81 85 HIS A CA 1
ATOM 664 C C . HIS A 1 85 ? -38.731 49.085 21.436 1.00 28.81 85 HIS A C 1
ATOM 666 O O . HIS A 1 85 ? -38.343 47.978 21.078 1.00 28.81 85 HIS A O 1
ATOM 672 N N . GLN A 1 86 ? -38.443 49.658 22.606 1.00 29.33 86 GLN A N 1
ATOM 673 C CA . GLN A 1 86 ? -37.828 49.176 23.845 1.00 29.33 86 GLN A CA 1
ATOM 674 C C . GLN A 1 86 ? -37.176 47.780 23.947 1.00 29.33 86 GLN A C 1
ATOM 676 O O . GLN A 1 86 ? -37.796 46.725 23.869 1.00 29.33 86 GLN A O 1
ATOM 681 N N . ILE A 1 87 ? -35.917 47.857 24.380 1.00 42.94 87 ILE A N 1
ATOM 682 C CA . ILE A 1 87 ? -35.190 46.932 25.252 1.00 42.94 87 ILE A CA 1
ATOM 683 C C . ILE A 1 87 ? -36.084 46.443 26.403 1.00 42.94 87 ILE A C 1
ATOM 685 O O . ILE A 1 87 ? -36.514 47.266 27.201 1.00 42.94 87 ILE A O 1
ATOM 689 N N . TYR A 1 88 ? -36.243 45.126 26.569 1.00 31.38 88 TYR A N 1
ATOM 690 C CA . TYR A 1 88 ? -36.262 44.505 27.896 1.00 31.38 88 TYR A CA 1
ATOM 691 C C . TYR A 1 88 ? -35.506 43.176 27.876 1.00 31.38 88 TYR A C 1
ATOM 693 O O . TYR A 1 88 ? -35.718 42.277 27.065 1.00 31.38 88 TYR A O 1
ATOM 701 N N . VAL A 1 89 ? -34.560 43.133 28.800 1.00 40.12 89 VAL A N 1
ATOM 702 C CA . VAL A 1 89 ? -33.650 42.059 29.161 1.00 40.12 89 VAL A CA 1
ATOM 703 C C . VAL A 1 89 ? -34.459 40.809 29.510 1.00 40.12 89 VAL A C 1
ATOM 705 O O . VAL A 1 89 ? -35.216 40.813 30.472 1.00 40.12 89 VAL A O 1
ATOM 708 N N . ASN A 1 90 ? -34.259 39.717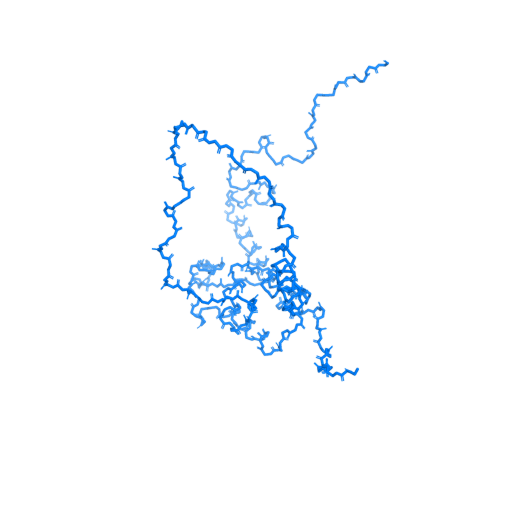 28.773 1.00 33.25 90 ASN A N 1
ATOM 709 C CA . ASN A 1 90 ? -34.575 38.376 29.264 1.00 33.25 90 ASN A CA 1
ATOM 710 C C . ASN A 1 90 ? -33.324 37.497 29.140 1.00 33.25 90 ASN A C 1
ATOM 712 O O . ASN A 1 90 ? -33.231 36.554 28.353 1.00 33.25 90 ASN A O 1
ATOM 716 N N . TYR A 1 91 ? -32.313 37.858 29.934 1.00 38.62 91 TYR A N 1
ATOM 717 C CA . TYR A 1 91 ? -31.208 36.972 30.292 1.00 38.62 91 TYR A CA 1
ATOM 718 C C . TYR A 1 91 ? -31.766 35.883 31.218 1.00 38.62 91 TYR A C 1
ATOM 720 O O . TYR A 1 91 ? -31.620 35.948 32.432 1.00 38.62 91 TYR A O 1
ATOM 728 N N . GLY A 1 92 ? -32.468 34.907 30.643 1.00 41.97 92 GLY A N 1
ATOM 729 C CA . GLY A 1 92 ? -33.130 33.860 31.428 1.00 41.97 92 GLY A CA 1
ATOM 730 C C . GLY A 1 92 ? -33.175 32.477 30.786 1.00 41.97 92 GLY A C 1
ATOM 731 O O . GLY A 1 92 ? -33.630 31.544 31.429 1.00 41.97 92 GLY A O 1
ATOM 732 N N . TYR A 1 93 ? -32.697 32.300 29.547 1.00 36.12 93 TYR A N 1
ATOM 733 C CA . TYR A 1 93 ? -32.870 31.030 28.818 1.00 36.12 93 TYR A CA 1
ATOM 734 C C . TYR A 1 93 ? -31.673 30.621 27.941 1.00 36.12 93 TYR A C 1
ATOM 736 O O . TYR A 1 93 ? -31.832 29.971 26.910 1.00 36.12 93 TYR A O 1
ATOM 744 N N . LEU A 1 94 ? -30.446 30.956 28.354 1.00 41.44 94 LEU A N 1
ATOM 745 C CA . LEU A 1 94 ? -29.220 30.511 27.664 1.00 41.44 94 LEU A CA 1
ATOM 746 C C . LEU A 1 94 ? -28.370 29.500 28.452 1.00 41.44 94 LEU A C 1
ATOM 748 O O . LEU A 1 94 ? -27.417 28.962 27.906 1.00 41.44 94 LEU A O 1
ATOM 752 N N . GLN A 1 95 ? -28.731 29.142 29.690 1.00 39.19 95 GLN A N 1
ATOM 753 C CA . GLN A 1 95 ? -27.932 28.200 30.497 1.00 39.19 95 GLN A CA 1
ATOM 754 C C . GLN A 1 95 ? -28.378 26.724 30.427 1.00 39.19 95 GLN A C 1
ATOM 756 O O . GLN A 1 95 ? -27.674 25.857 30.948 1.00 39.19 95 GLN A O 1
ATOM 761 N N . GLY A 1 96 ? -29.499 26.412 29.761 1.00 38.84 96 GLY A N 1
ATOM 762 C CA . GLY A 1 96 ? -30.042 25.044 29.674 1.00 38.84 96 GLY A CA 1
ATOM 763 C C . GLY A 1 96 ? -29.517 24.202 28.502 1.00 38.84 96 GLY A C 1
ATOM 764 O O . GLY A 1 96 ? -29.174 23.038 28.683 1.00 38.84 96 GLY A O 1
ATOM 765 N N . ARG A 1 97 ? -29.370 24.781 27.299 1.00 34.91 97 ARG A N 1
ATOM 766 C CA . ARG A 1 97 ? -28.959 24.015 26.099 1.00 34.91 97 ARG A CA 1
ATOM 767 C C . ARG A 1 97 ? -27.463 23.720 26.034 1.00 34.91 97 ARG A C 1
ATOM 769 O O . ARG A 1 97 ? -27.067 22.740 25.404 1.00 34.91 97 ARG A O 1
ATOM 776 N N . ASP A 1 98 ? -26.630 24.547 26.662 1.00 42.97 98 ASP A N 1
ATOM 777 C CA . ASP A 1 98 ? -25.177 24.363 26.637 1.00 42.97 98 ASP A CA 1
ATOM 778 C C . ASP A 1 98 ? -24.708 23.323 27.649 1.00 42.97 98 ASP A C 1
ATOM 780 O O . ASP A 1 98 ? -23.751 22.606 27.356 1.00 42.97 98 ASP A O 1
ATOM 784 N N . LYS A 1 99 ? -25.425 23.148 28.769 1.00 41.75 99 LYS A N 1
ATOM 785 C CA . LYS A 1 99 ? -25.188 22.042 29.704 1.00 41.75 99 LYS A CA 1
ATOM 786 C C . LYS A 1 99 ? -25.537 20.709 29.064 1.00 41.75 99 LYS A C 1
ATOM 788 O O . LYS A 1 99 ? -24.681 19.845 29.071 1.00 41.75 99 LYS A O 1
ATOM 793 N N . GLU A 1 100 ? -26.669 20.567 28.378 1.00 41.72 100 GLU A N 1
ATOM 794 C CA . GLU A 1 100 ? -26.993 19.328 27.650 1.00 41.72 100 GLU A CA 1
ATOM 795 C C . GLU A 1 100 ? -26.033 19.048 26.487 1.00 41.72 100 GLU A C 1
ATOM 797 O O . GLU A 1 100 ? -25.647 17.900 26.279 1.00 41.72 100 GLU A O 1
ATOM 802 N N . ARG A 1 101 ? -25.556 20.075 25.767 1.00 40.38 101 ARG A N 1
ATOM 803 C CA . ARG A 1 101 ? -24.513 19.909 24.737 1.00 40.38 101 ARG A CA 1
ATOM 804 C C . ARG A 1 101 ? -23.149 19.572 25.341 1.00 40.38 101 ARG A C 1
ATOM 806 O O . ARG A 1 101 ? -22.405 18.816 24.720 1.00 40.38 101 ARG A O 1
ATOM 813 N N . HIS A 1 102 ? -22.810 20.089 26.525 1.00 43.06 102 HIS A N 1
ATOM 814 C CA . HIS A 1 102 ? -21.595 19.731 27.265 1.00 43.06 102 HIS A CA 1
ATOM 815 C C . HIS A 1 102 ? -21.694 18.365 27.949 1.00 43.06 102 HIS A C 1
ATOM 817 O O . HIS A 1 102 ? -20.697 17.658 27.989 1.00 43.06 102 HIS A O 1
ATOM 823 N N . GLU A 1 103 ? -22.870 17.962 28.419 1.00 42.94 103 GLU A N 1
ATOM 824 C CA . GLU A 1 103 ? -23.196 16.654 28.997 1.00 42.94 103 GLU A CA 1
ATOM 825 C C . GLU A 1 103 ? -23.213 15.596 27.895 1.00 42.94 103 GLU A C 1
ATOM 827 O O . GLU A 1 103 ? -22.650 14.525 28.059 1.00 42.94 103 GLU A O 1
ATOM 832 N N . GLN A 1 104 ? -23.755 15.916 26.716 1.00 44.88 104 GLN A N 1
ATOM 833 C CA . GLN A 1 104 ? -23.654 15.087 25.515 1.00 44.88 104 GLN A CA 1
ATOM 834 C C . GLN A 1 104 ? -22.232 15.084 24.943 1.00 44.88 104 GLN A C 1
ATOM 836 O O . GLN A 1 104 ? -21.819 14.064 24.403 1.00 44.88 104 GLN A O 1
ATOM 841 N N . LYS A 1 105 ? -21.444 16.164 25.077 1.00 40.50 105 LYS A N 1
ATOM 842 C CA . LYS A 1 105 ? -20.003 16.174 24.745 1.00 40.50 105 LYS A CA 1
ATOM 843 C C . LYS A 1 105 ? -19.161 15.389 25.764 1.00 40.50 105 LYS A C 1
ATOM 845 O O . LYS A 1 105 ? -18.231 14.712 25.342 1.00 40.50 105 LYS A O 1
ATOM 850 N N . LYS A 1 106 ? -19.510 15.406 27.058 1.00 35.66 106 LYS A N 1
ATOM 851 C CA . LYS A 1 106 ? -18.894 14.601 28.135 1.00 35.66 106 LYS A CA 1
ATOM 852 C C . LYS A 1 106 ? -19.298 13.123 28.040 1.00 35.66 106 LYS A C 1
ATOM 854 O O . LYS A 1 106 ? -18.445 12.252 28.171 1.00 35.66 106 LYS A O 1
ATOM 859 N N . LYS A 1 107 ? -20.553 12.821 27.687 1.00 34.75 107 LYS A N 1
ATOM 860 C CA . LYS A 1 107 ? -21.019 11.470 27.315 1.00 34.75 107 LYS A CA 1
ATOM 861 C C . LYS A 1 107 ? -20.375 10.992 26.004 1.00 34.75 107 LYS A C 1
ATOM 863 O O . LYS A 1 107 ? -20.059 9.817 25.895 1.00 34.75 107 LYS A O 1
ATOM 868 N N . LYS A 1 108 ? -20.082 11.893 25.052 1.00 31.05 108 LYS A N 1
ATOM 869 C CA . LYS A 1 108 ? -19.295 11.600 23.832 1.00 31.05 108 LYS A CA 1
ATOM 870 C C . LYS A 1 108 ? -17.787 11.447 24.077 1.00 31.05 108 LYS A C 1
ATOM 872 O O . LYS A 1 108 ? -17.116 10.894 23.210 1.00 31.05 108 LYS A O 1
ATOM 877 N N . SER A 1 109 ? -17.235 11.922 25.199 1.00 32.62 109 SER A N 1
ATOM 878 C CA . SER A 1 109 ? -15.792 11.814 25.478 1.00 32.62 109 SER A CA 1
ATOM 879 C C . SER A 1 109 ? -15.402 10.573 26.278 1.00 32.62 109 SER A C 1
ATOM 881 O O . SER A 1 109 ? -14.229 10.208 26.260 1.00 32.62 109 SER A O 1
ATOM 883 N N . ASN A 1 110 ? -16.356 9.921 26.952 1.00 39.12 110 ASN A N 1
ATOM 884 C CA . ASN A 1 110 ? -16.080 8.838 27.904 1.00 39.12 110 ASN A CA 1
ATOM 885 C C . ASN A 1 110 ? -16.581 7.454 27.457 1.00 39.12 110 ASN A C 1
ATOM 887 O O . ASN A 1 110 ? -16.685 6.540 28.269 1.00 39.12 110 ASN A O 1
ATOM 891 N N . THR A 1 111 ? -16.850 7.264 26.166 1.00 34.28 111 THR A N 1
ATOM 892 C CA . THR A 1 111 ? -17.049 5.933 25.577 1.00 34.28 111 THR A CA 1
ATOM 893 C C . THR A 1 111 ? -15.724 5.381 25.063 1.00 34.28 111 THR A C 1
ATOM 895 O O . THR A 1 111 ? -15.089 5.980 24.195 1.00 34.28 111 THR A O 1
ATOM 898 N N . ILE A 1 112 ? -15.335 4.253 25.658 1.00 43.41 112 ILE A N 1
ATOM 899 C CA . ILE A 1 112 ? -14.249 3.320 25.332 1.00 43.41 112 ILE A CA 1
ATOM 900 C C . ILE A 1 112 ? -13.686 3.544 23.920 1.00 43.41 112 ILE A C 1
ATOM 902 O O . ILE A 1 112 ? -14.357 3.368 22.901 1.00 43.41 112 ILE A O 1
ATOM 906 N N . ARG A 1 113 ? -12.422 3.972 23.869 1.00 45.34 113 ARG A N 1
ATOM 907 C CA . ARG A 1 113 ? -11.646 4.036 22.632 1.00 45.34 113 ARG A CA 1
ATOM 908 C C . ARG A 1 113 ? -11.383 2.593 22.217 1.00 45.34 113 ARG A C 1
ATOM 910 O O . ARG A 1 113 ? -10.437 2.025 22.741 1.00 45.34 113 ARG A O 1
ATOM 917 N N . TYR A 1 114 ? -12.168 2.032 21.296 1.00 51.75 114 TYR A N 1
ATOM 918 C CA . TYR A 1 114 ? -11.837 0.741 20.684 1.00 51.75 114 TYR A CA 1
ATOM 919 C C . TYR A 1 114 ? -10.393 0.786 20.184 1.00 51.75 114 TYR A C 1
ATOM 921 O O . TYR A 1 114 ? -10.048 1.519 19.245 1.00 51.75 114 TYR A O 1
ATOM 929 N N . SER A 1 115 ? -9.550 0.071 20.909 1.00 62.81 115 SER A N 1
ATOM 930 C CA . SER A 1 115 ? -8.103 0.062 20.784 1.00 62.81 115 SER A CA 1
ATOM 931 C C . SER A 1 115 ? -7.738 -1.338 20.326 1.00 62.81 115 SER A C 1
ATOM 933 O O . SER A 1 115 ? -8.309 -2.305 20.818 1.00 62.81 115 SER A O 1
ATOM 935 N N . ALA A 1 116 ? -6.832 -1.472 19.358 1.00 64.56 116 ALA A N 1
ATOM 936 C CA . ALA A 1 116 ? -6.477 -2.781 18.810 1.00 64.56 116 ALA A CA 1
ATOM 937 C C . ALA A 1 116 ? -6.077 -3.792 19.902 1.00 64.56 116 ALA A C 1
ATOM 939 O O . ALA A 1 116 ? -6.295 -4.983 19.730 1.00 64.56 116 ALA A O 1
ATOM 940 N N . GLY A 1 117 ? -5.547 -3.312 21.034 1.00 64.44 117 GLY A N 1
ATOM 941 C CA . GLY A 1 117 ? -5.164 -4.124 22.192 1.00 64.44 117 GLY A CA 1
ATOM 942 C C . GLY A 1 117 ? -6.310 -4.737 23.002 1.00 64.44 117 GLY A C 1
ATOM 943 O O . GLY A 1 117 ? -6.020 -5.470 23.940 1.00 64.44 117 GLY A O 1
ATOM 944 N N . GLU A 1 118 ? -7.570 -4.434 22.676 1.00 76.00 118 GLU A N 1
ATOM 945 C CA . GLU A 1 118 ? -8.772 -5.031 23.289 1.00 76.00 118 GLU A CA 1
ATOM 946 C C . GLU A 1 118 ? -9.405 -6.126 22.405 1.00 76.00 118 GLU A C 1
ATOM 948 O O . GLU A 1 118 ? -10.434 -6.681 22.778 1.00 76.00 118 GLU A O 1
ATOM 953 N N . LEU A 1 119 ? -8.823 -6.433 21.236 1.00 74.06 119 LEU A N 1
ATOM 954 C CA . LEU A 1 119 ? -9.316 -7.495 20.353 1.00 74.06 119 LEU A CA 1
ATOM 955 C C . LEU A 1 119 ? -9.148 -8.871 21.000 1.00 74.06 119 LEU A C 1
ATOM 957 O O . LEU A 1 119 ? -8.083 -9.195 21.534 1.00 74.06 119 LEU A O 1
ATOM 961 N N . THR A 1 120 ? -10.182 -9.698 20.879 1.00 82.06 120 THR A N 1
ATOM 962 C CA . THR A 1 120 ? -10.099 -11.115 21.246 1.00 82.06 120 THR A CA 1
ATOM 963 C C . THR A 1 120 ? -9.174 -11.860 20.276 1.00 82.06 120 THR A C 1
ATOM 965 O O . THR A 1 120 ? -9.002 -11.467 19.117 1.00 82.06 120 THR A O 1
ATOM 968 N N . SER A 1 121 ? -8.561 -12.956 20.732 1.00 80.88 121 SER A N 1
ATOM 969 C CA . SER A 1 121 ? -7.694 -13.791 19.884 1.00 80.88 121 SER A CA 1
ATOM 970 C C . SER A 1 121 ? -8.434 -14.330 18.657 1.00 80.88 121 SER A C 1
ATOM 972 O O . SER A 1 121 ? -7.880 -14.344 17.562 1.00 80.88 121 SER A O 1
ATOM 974 N N . GLU A 1 122 ? -9.713 -14.671 18.808 1.00 85.88 122 GLU A N 1
ATOM 975 C CA . GLU A 1 122 ? -10.557 -15.153 17.713 1.00 85.88 122 GLU A CA 1
ATOM 976 C C . GLU A 1 122 ? -10.785 -14.093 16.628 1.00 85.88 122 GLU A C 1
ATOM 978 O O . GLU A 1 122 ? -10.747 -14.391 15.433 1.00 85.88 122 GLU A O 1
ATOM 983 N N . GLU A 1 123 ? -11.020 -12.836 17.015 1.00 84.62 123 GLU A N 1
ATOM 984 C CA . GLU A 1 123 ? -11.174 -11.732 16.060 1.00 84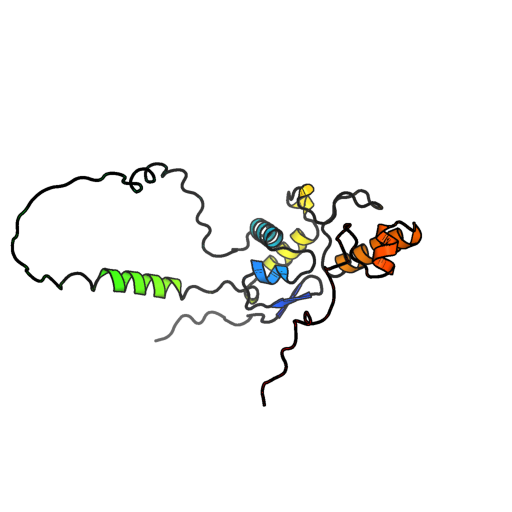.62 123 GLU A CA 1
ATOM 985 C C . GLU A 1 123 ? -9.865 -11.459 15.312 1.00 84.62 123 GLU A C 1
ATOM 987 O O . GLU A 1 123 ? -9.877 -11.187 14.107 1.00 84.62 123 GLU A O 1
ATOM 992 N N . LEU A 1 124 ? -8.724 -11.571 16.002 1.00 85.50 124 LEU A N 1
ATOM 993 C CA . LEU A 1 124 ? -7.407 -11.442 15.379 1.00 85.50 124 LEU A CA 1
ATOM 994 C C . LEU A 1 124 ? -7.163 -12.545 14.344 1.00 85.50 124 LEU A C 1
ATOM 996 O O . LEU A 1 124 ? -6.706 -12.247 13.238 1.00 85.50 124 LEU A O 1
ATOM 1000 N N . GLU A 1 125 ? -7.508 -13.792 14.654 1.00 88.12 125 GLU A N 1
ATOM 1001 C CA . GLU A 1 125 ? -7.384 -14.917 13.721 1.00 88.12 125 GLU A CA 1
ATOM 1002 C C . GLU A 1 125 ? -8.300 -14.759 12.501 1.00 88.12 125 GLU A C 1
ATOM 1004 O O . GLU A 1 125 ? -7.862 -14.954 11.361 1.00 88.12 125 GLU A O 1
ATOM 1009 N N . ARG A 1 126 ? -9.543 -14.301 12.695 1.00 89.31 126 ARG A N 1
ATOM 1010 C CA . ARG A 1 126 ? -10.454 -13.953 11.588 1.00 89.31 126 ARG A CA 1
ATOM 1011 C C . ARG A 1 126 ? -9.866 -12.865 10.688 1.00 89.31 126 ARG A C 1
ATOM 1013 O O . ARG A 1 126 ? -9.889 -12.982 9.465 1.00 89.31 126 ARG A O 1
ATOM 1020 N N . ILE A 1 127 ? -9.279 -11.820 11.268 1.00 88.25 127 ILE A N 1
ATOM 1021 C CA . ILE A 1 127 ? -8.603 -10.770 10.494 1.00 88.25 127 ILE A CA 1
ATOM 1022 C C . ILE A 1 127 ? -7.429 -11.356 9.697 1.00 88.25 127 ILE A C 1
ATOM 1024 O O . ILE A 1 127 ? -7.284 -11.062 8.509 1.00 88.25 127 ILE A O 1
ATOM 1028 N N . VAL A 1 128 ? -6.594 -12.190 10.319 1.00 90.06 128 VAL A N 1
ATOM 1029 C CA . VAL A 1 128 ? -5.420 -12.784 9.664 1.00 90.06 128 VAL A CA 1
ATOM 1030 C C . VAL A 1 128 ? -5.827 -13.703 8.510 1.00 90.06 128 VAL A C 1
ATOM 1032 O O . VAL A 1 128 ? -5.253 -13.596 7.424 1.00 90.06 128 VAL A O 1
ATOM 1035 N N . THR A 1 129 ? -6.842 -14.543 8.701 1.00 90.75 129 THR A N 1
ATOM 1036 C CA . THR A 1 129 ? -7.349 -15.457 7.663 1.00 90.75 129 THR A CA 1
ATOM 1037 C C . THR A 1 129 ? -7.925 -14.702 6.462 1.00 90.75 129 THR A C 1
ATOM 1039 O O . THR A 1 129 ? -7.587 -15.026 5.320 1.00 90.75 129 THR A O 1
ATOM 1042 N N . ILE A 1 130 ? -8.687 -13.625 6.691 1.00 90.75 130 ILE A N 1
ATOM 1043 C CA . ILE A 1 130 ? -9.197 -12.754 5.616 1.00 90.75 130 ILE A CA 1
ATOM 1044 C C . ILE A 1 130 ? -8.057 -12.083 4.848 1.00 90.75 130 ILE A C 1
ATOM 1046 O O . ILE A 1 130 ? -8.115 -11.951 3.623 1.00 90.75 130 ILE A O 1
ATOM 1050 N N . ILE A 1 131 ? -7.011 -11.649 5.553 1.00 89.75 131 ILE A N 1
ATOM 1051 C CA . ILE A 1 131 ? -5.857 -10.998 4.930 1.00 89.75 131 ILE A CA 1
ATOM 1052 C C . ILE A 1 131 ? -5.061 -11.990 4.068 1.00 89.75 131 ILE A C 1
ATOM 1054 O O . ILE A 1 131 ? -4.604 -11.602 2.991 1.00 89.75 131 ILE A O 1
ATOM 1058 N N . GLN A 1 132 ? -4.900 -13.236 4.521 1.00 89.19 132 GLN A N 1
ATOM 1059 C CA . GLN A 1 132 ? -4.172 -14.279 3.791 1.00 89.19 132 GLN A CA 1
ATOM 1060 C C . GLN A 1 132 ? -4.943 -14.788 2.567 1.00 89.19 132 GLN A C 1
ATOM 1062 O O . GLN A 1 132 ? -4.345 -14.943 1.504 1.00 89.19 132 GLN A O 1
ATOM 1067 N N . ASN A 1 133 ? -6.260 -14.980 2.687 1.00 89.00 133 ASN A N 1
ATOM 1068 C CA . ASN A 1 133 ? -7.094 -15.576 1.638 1.00 89.00 133 ASN A CA 1
ATOM 1069 C C . ASN A 1 133 ? -8.235 -14.645 1.186 1.00 89.00 133 ASN A C 1
ATOM 1071 O O . ASN A 1 133 ? -9.410 -14.985 1.325 1.00 89.00 133 ASN A O 1
ATOM 1075 N N . PRO A 1 134 ? -7.943 -13.476 0.593 1.00 88.12 134 PRO A N 1
ATOM 1076 C CA . PRO A 1 134 ? -8.958 -12.453 0.328 1.00 88.12 134 PRO A CA 1
ATOM 1077 C C . PRO A 1 134 ? -10.023 -12.874 -0.697 1.00 88.12 134 PRO A C 1
ATOM 1079 O O . PRO A 1 134 ? -11.171 -12.433 -0.622 1.00 88.12 134 PRO A O 1
ATOM 1082 N N . THR A 1 135 ? -9.677 -13.745 -1.646 1.00 88.25 135 THR A N 1
ATOM 1083 C CA . THR A 1 135 ? -10.590 -14.207 -2.704 1.00 88.25 135 THR A CA 1
ATOM 1084 C C . THR A 1 135 ? -11.756 -15.029 -2.154 1.00 88.25 135 THR A C 1
ATOM 1086 O O . THR A 1 135 ? -12.870 -14.925 -2.664 1.00 88.25 135 THR A O 1
ATOM 1089 N N . GLN A 1 136 ? -11.538 -15.780 -1.070 1.00 89.12 136 GLN A N 1
ATOM 1090 C CA . GLN A 1 136 ? -12.565 -16.613 -0.433 1.00 89.12 136 GLN A CA 1
ATOM 1091 C C . GLN A 1 136 ? -13.650 -15.764 0.249 1.00 89.12 136 GLN A C 1
ATOM 1093 O O . GLN A 1 136 ? -14.830 -16.106 0.217 1.00 89.12 136 GLN A O 1
ATOM 1098 N N . TYR A 1 137 ? -13.287 -14.590 0.774 1.00 87.44 137 TYR A N 1
ATOM 1099 C CA . TYR A 1 137 ? -14.205 -13.679 1.473 1.00 87.44 137 TYR A CA 1
ATOM 1100 C C . TYR A 1 137 ? -14.931 -12.693 0.543 1.00 87.44 137 TYR A C 1
ATOM 1102 O O . TYR A 1 137 ? -15.425 -11.642 0.979 1.00 87.44 137 TYR A O 1
ATOM 1110 N N . LYS A 1 138 ? -15.036 -13.039 -0.748 1.00 86.25 138 LYS A N 1
ATOM 1111 C CA . LYS A 1 138 ? -15.708 -12.240 -1.786 1.00 86.25 138 LYS A CA 1
ATOM 1112 C C . LYS A 1 138 ? -15.071 -10.853 -1.977 1.00 86.25 138 LYS A C 1
ATOM 1114 O O . LYS A 1 138 ? -15.782 -9.872 -2.207 1.00 86.25 138 LYS A O 1
ATOM 1119 N N . ILE A 1 139 ? -13.745 -10.744 -1.850 1.00 86.88 139 ILE A N 1
ATOM 1120 C CA . ILE A 1 139 ? -13.007 -9.534 -2.239 1.00 86.88 139 ILE A CA 1
ATOM 1121 C C . ILE A 1 139 ? -12.699 -9.630 -3.738 1.00 86.88 139 ILE A C 1
ATOM 1123 O O . ILE A 1 139 ? -12.143 -10.635 -4.180 1.00 86.88 139 ILE A O 1
ATOM 1127 N N . PRO A 1 140 ? -13.049 -8.613 -4.540 1.00 89.62 140 PRO A N 1
ATOM 1128 C CA . PRO A 1 140 ? -12.825 -8.667 -5.975 1.00 89.62 140 PRO A CA 1
ATOM 1129 C C . PRO A 1 140 ? -11.338 -8.530 -6.333 1.00 89.62 140 PRO A C 1
ATOM 1131 O O . PRO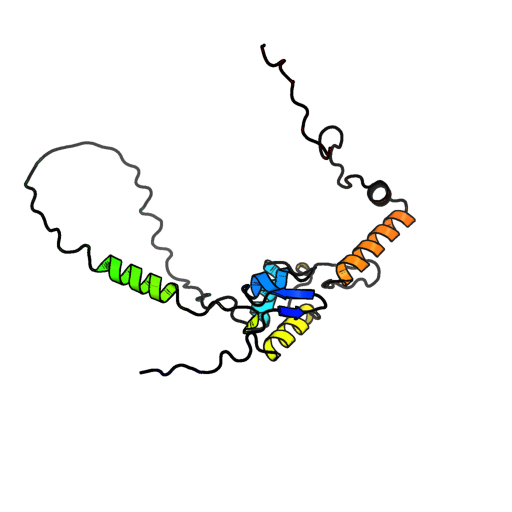 A 1 140 ? -10.588 -7.809 -5.669 1.00 89.62 140 PRO A O 1
ATOM 1134 N N . SER A 1 141 ? -10.925 -9.174 -7.429 1.00 87.81 141 SER A N 1
ATOM 1135 C CA . SER A 1 141 ? -9.526 -9.230 -7.883 1.00 87.81 141 SER A CA 1
ATOM 1136 C C . SER A 1 141 ? -8.898 -7.857 -8.121 1.00 87.81 141 SER A C 1
ATOM 1138 O O . SER A 1 141 ? -7.745 -7.635 -7.754 1.00 87.81 141 SER A O 1
ATOM 1140 N N . TRP A 1 142 ? -9.670 -6.897 -8.643 1.00 89.62 142 TRP A N 1
ATOM 1141 C CA . TRP A 1 142 ? -9.213 -5.524 -8.892 1.00 89.62 142 TRP A CA 1
ATOM 1142 C C . TRP A 1 142 ? -8.790 -4.766 -7.620 1.00 89.62 142 TRP A C 1
ATOM 1144 O O . TRP A 1 142 ? -8.138 -3.724 -7.711 1.00 89.62 142 TRP A O 1
ATOM 1154 N N . PHE A 1 143 ? -9.159 -5.259 -6.434 1.00 90.00 143 PHE A N 1
ATOM 1155 C CA . PHE A 1 143 ? -8.803 -4.656 -5.150 1.00 90.00 143 PHE A CA 1
ATOM 1156 C C . PHE A 1 143 ? -7.479 -5.183 -4.575 1.00 90.00 143 PHE A C 1
ATOM 1158 O O . PHE A 1 143 ? -6.944 -4.591 -3.638 1.00 90.00 143 PHE A O 1
ATOM 1165 N N . LEU A 1 144 ? -6.954 -6.285 -5.115 1.00 90.69 144 LEU A N 1
ATOM 1166 C CA . LEU A 1 144 ? -5.726 -6.917 -4.637 1.00 90.69 144 LEU A CA 1
ATOM 1167 C C . LEU A 1 144 ? -4.482 -6.168 -5.125 1.00 90.69 144 LEU A C 1
ATOM 1169 O O . LEU A 1 144 ? -4.466 -5.617 -6.228 1.00 90.69 144 LEU A O 1
ATOM 1173 N N . ASN A 1 145 ? -3.425 -6.182 -4.309 1.00 89.81 145 ASN A N 1
ATOM 1174 C CA . ASN A 1 145 ? -2.185 -5.450 -4.582 1.00 89.81 145 ASN A CA 1
ATOM 1175 C C . ASN A 1 145 ? -1.414 -5.969 -5.806 1.00 89.81 145 ASN A C 1
ATOM 1177 O O . ASN A 1 145 ? -0.796 -5.169 -6.510 1.00 89.81 145 ASN A O 1
ATOM 1181 N N . ARG A 1 146 ? -1.388 -7.291 -6.036 1.00 91.31 146 ARG A N 1
ATOM 1182 C CA . ARG A 1 146 ? -0.656 -7.911 -7.150 1.00 91.31 146 ARG A CA 1
ATOM 1183 C C . ARG A 1 146 ? -1.619 -8.701 -8.016 1.00 91.31 146 ARG A C 1
ATOM 1185 O O . ARG A 1 146 ? -1.963 -9.835 -7.710 1.00 91.31 146 ARG A O 1
ATOM 1192 N N . GLN A 1 147 ? -2.044 -8.072 -9.099 1.00 90.94 147 GLN A N 1
ATOM 1193 C CA . GLN A 1 147 ? -2.897 -8.693 -10.104 1.00 90.94 147 GLN A CA 1
ATOM 1194 C C . GLN A 1 147 ? -2.040 -9.294 -11.211 1.00 90.94 147 GLN A C 1
ATOM 1196 O O . GLN A 1 147 ? -1.073 -8.655 -11.634 1.00 90.94 147 GLN A O 1
ATOM 1201 N N . ARG A 1 148 ? -2.427 -10.482 -11.683 1.00 91.25 148 ARG A N 1
ATOM 1202 C CA . ARG A 1 148 ? -1.815 -11.237 -12.781 1.00 91.25 148 ARG A CA 1
ATOM 1203 C C . ARG A 1 148 ? -0.294 -11.288 -12.658 1.00 91.25 148 ARG A C 1
ATOM 1205 O O . ARG A 1 148 ? 0.420 -10.630 -13.417 1.00 91.25 148 ARG A O 1
ATOM 1212 N N . ASP A 1 149 ? 0.201 -12.033 -11.667 1.00 92.12 149 ASP A N 1
ATOM 1213 C CA . ASP A 1 149 ? 1.650 -12.206 -11.517 1.00 92.12 149 ASP A CA 1
ATOM 1214 C C . ASP A 1 149 ? 2.255 -12.860 -12.771 1.00 92.12 149 ASP A C 1
ATOM 1216 O O . ASP A 1 149 ? 1.645 -13.739 -13.372 1.00 92.12 149 ASP A O 1
ATOM 1220 N N . ILE A 1 150 ? 3.465 -12.453 -13.160 1.00 88.62 150 ILE A N 1
ATOM 1221 C CA . ILE A 1 150 ? 4.110 -12.939 -14.393 1.00 88.62 150 ILE A CA 1
ATOM 1222 C C . ILE A 1 150 ? 4.438 -14.436 -14.305 1.00 88.62 150 ILE A C 1
ATOM 1224 O O . ILE A 1 150 ? 4.437 -15.120 -15.321 1.00 88.62 150 ILE A O 1
ATOM 1228 N N . VAL A 1 151 ? 4.740 -14.925 -13.099 1.00 88.56 151 VAL A N 1
ATOM 1229 C CA . VAL A 1 151 ? 5.107 -16.327 -12.857 1.00 88.56 151 VAL A CA 1
ATOM 1230 C C . VAL A 1 151 ? 3.858 -17.192 -12.715 1.00 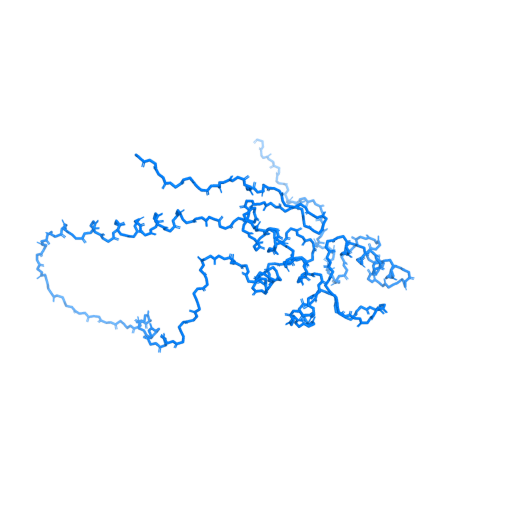88.56 151 VAL A C 1
ATOM 1232 O O . VAL A 1 151 ? 3.666 -18.132 -13.475 1.00 88.56 151 VAL A O 1
ATOM 1235 N N . ASP A 1 152 ? 2.992 -16.848 -11.760 1.00 88.56 152 ASP A N 1
ATOM 1236 C CA . ASP A 1 152 ? 1.878 -17.712 -11.358 1.00 88.56 152 ASP A CA 1
ATOM 1237 C C . ASP A 1 152 ? 0.567 -17.414 -12.104 1.00 88.56 152 ASP A C 1
ATOM 1239 O O . ASP A 1 152 ? -0.390 -18.179 -11.994 1.00 88.56 152 ASP A O 1
ATOM 1243 N N . GLY A 1 153 ? 0.458 -16.267 -12.786 1.00 88.00 153 GLY A N 1
ATOM 1244 C CA . GLY A 1 153 ? -0.762 -15.799 -13.462 1.00 88.00 153 GLY A CA 1
ATOM 1245 C C . GLY A 1 153 ? -1.926 -15.423 -12.532 1.00 88.00 153 GLY A C 1
ATOM 1246 O O . GLY A 1 153 ? -2.902 -14.825 -12.980 1.00 88.00 153 GLY A O 1
ATOM 1247 N N . LYS A 1 154 ? -1.831 -15.745 -11.238 1.00 88.56 154 LYS A N 1
ATOM 1248 C CA . LYS A 1 154 ? -2.875 -15.534 -10.227 1.00 88.56 154 LYS A CA 1
ATOM 1249 C C . LYS A 1 154 ? -2.863 -14.109 -9.669 1.00 88.56 154 LYS A C 1
ATOM 1251 O O . LYS A 1 154 ? -1.825 -13.446 -9.613 1.00 88.56 154 LYS A O 1
ATOM 1256 N N . ASP A 1 155 ? -4.028 -13.680 -9.189 1.00 90.06 155 ASP A N 1
ATOM 1257 C CA . ASP A 1 155 ? -4.190 -12.453 -8.411 1.00 90.06 155 ASP A CA 1
ATOM 1258 C C . ASP A 1 155 ? -3.970 -12.756 -6.925 1.00 90.06 155 ASP A C 1
ATOM 1260 O O . ASP A 1 155 ? -4.600 -13.652 -6.361 1.00 90.06 155 ASP A O 1
ATOM 1264 N N . SER A 1 156 ? -3.070 -12.020 -6.278 1.00 89.62 156 SER A N 1
ATOM 1265 C CA . SER A 1 156 ? -2.696 -12.252 -4.882 1.00 89.62 156 SER A CA 1
ATOM 1266 C C . SER A 1 156 ? -2.556 -10.953 -4.095 1.00 89.62 156 SER A C 1
ATOM 1268 O O . SER A 1 156 ? -2.186 -9.893 -4.612 1.00 89.62 156 SER A O 1
ATOM 1270 N N . GLN A 1 157 ? -2.837 -11.043 -2.796 1.00 89.81 157 GLN A N 1
ATOM 1271 C CA . GLN A 1 157 ? -2.480 -9.996 -1.852 1.00 89.81 157 GLN A CA 1
ATOM 1272 C C . GLN A 1 157 ? -1.085 -10.273 -1.303 1.00 89.81 157 GLN A C 1
ATOM 1274 O O . GLN A 1 157 ? -0.858 -11.277 -0.636 1.00 89.81 157 GLN A O 1
ATOM 1279 N N . ILE A 1 158 ? -0.145 -9.361 -1.556 1.00 91.00 158 ILE A N 1
ATOM 1280 C CA . ILE A 1 158 ? 1.191 -9.455 -0.966 1.00 91.00 158 ILE A CA 1
ATOM 1281 C C . ILE A 1 158 ? 1.188 -8.830 0.432 1.00 91.00 158 ILE A C 1
ATOM 1283 O O . ILE A 1 158 ? 0.693 -7.713 0.612 1.00 91.00 158 ILE A O 1
ATOM 1287 N N . LEU A 1 159 ? 1.785 -9.531 1.396 1.00 90.50 159 LEU A N 1
ATOM 1288 C CA . LEU A 1 159 ? 1.779 -9.174 2.813 1.00 90.50 159 LEU A CA 1
ATOM 1289 C C . LEU A 1 159 ? 3.194 -9.064 3.380 1.00 90.50 159 LEU A C 1
ATOM 1291 O O . LEU A 1 159 ? 4.069 -9.859 3.033 1.00 90.50 159 LEU A O 1
ATOM 1295 N N . ALA A 1 160 ? 3.383 -8.113 4.296 1.00 88.44 160 ALA A N 1
ATOM 1296 C CA . ALA A 1 160 ? 4.568 -7.954 5.137 1.00 88.44 160 ALA A CA 1
ATOM 1297 C C . ALA A 1 160 ? 5.886 -8.113 4.349 1.00 88.44 160 ALA A C 1
ATOM 1299 O O . ALA A 1 160 ? 6.163 -7.339 3.431 1.00 88.44 160 ALA A O 1
ATOM 1300 N N . ASN A 1 161 ? 6.680 -9.128 4.690 1.00 89.00 161 ASN A N 1
ATOM 1301 C CA . ASN A 1 161 ? 7.986 -9.400 4.086 1.00 89.00 161 ASN A CA 1
ATOM 1302 C C . ASN A 1 161 ? 7.886 -9.848 2.622 1.00 89.00 161 ASN A C 1
ATOM 1304 O O . ASN A 1 161 ? 8.799 -9.593 1.839 1.00 89.00 161 ASN A O 1
ATOM 1308 N N . GLY A 1 162 ? 6.764 -10.458 2.226 1.00 91.50 162 GLY A N 1
ATOM 1309 C CA . GLY A 1 162 ? 6.539 -10.879 0.845 1.00 91.50 162 GLY A CA 1
ATOM 1310 C C . GLY A 1 162 ? 6.562 -9.707 -0.138 1.00 91.50 162 GLY A C 1
ATOM 1311 O O . GLY A 1 162 ? 6.947 -9.888 -1.291 1.00 91.50 162 GLY A O 1
ATOM 1312 N N . VAL A 1 163 ? 6.204 -8.496 0.319 1.00 91.44 163 VAL A N 1
ATOM 1313 C CA . VAL A 1 163 ? 6.233 -7.274 -0.505 1.00 91.44 163 VAL A CA 1
ATOM 1314 C C . VAL A 1 163 ? 7.662 -6.947 -0.914 1.00 91.44 163 VAL A C 1
ATOM 1316 O O . VAL A 1 163 ? 7.926 -6.689 -2.087 1.00 91.44 163 VAL A O 1
ATOM 1319 N N . ASP A 1 164 ? 8.586 -6.986 0.044 1.00 91.12 164 ASP A N 1
ATOM 1320 C CA . ASP A 1 164 ? 9.982 -6.643 -0.204 1.00 91.12 164 ASP A CA 1
ATOM 1321 C C . ASP A 1 164 ? 10.664 -7.709 -1.077 1.00 91.12 164 ASP A C 1
ATOM 1323 O O . ASP A 1 164 ? 11.417 -7.352 -1.983 1.00 91.12 164 ASP A O 1
ATOM 1327 N N . SER A 1 165 ? 10.368 -8.997 -0.862 1.00 93.00 165 SER A N 1
ATOM 1328 C CA . SER A 1 165 ? 10.899 -10.087 -1.695 1.00 93.00 165 SER A CA 1
ATOM 1329 C C . SER A 1 165 ? 10.424 -9.976 -3.145 1.00 93.00 165 SER A C 1
ATOM 1331 O O . SER A 1 165 ? 11.251 -9.868 -4.046 1.00 93.00 165 SER A O 1
ATOM 1333 N N . LYS A 1 166 ? 9.108 -9.857 -3.379 1.00 92.12 166 LYS A N 1
ATOM 1334 C CA . LYS A 1 166 ? 8.563 -9.740 -4.743 1.00 92.12 166 LYS A CA 1
ATOM 1335 C C . LYS A 1 166 ? 9.080 -8.493 -5.472 1.00 92.12 166 LYS A C 1
ATOM 1337 O O . LYS A 1 166 ? 9.378 -8.558 -6.662 1.0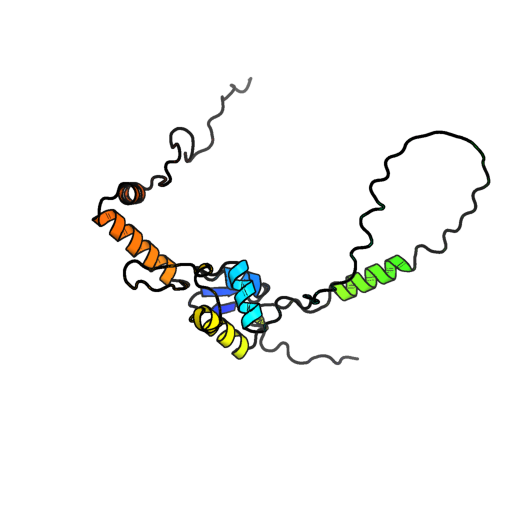0 92.12 166 LYS A O 1
ATOM 1342 N N . LEU A 1 167 ? 9.242 -7.364 -4.772 1.00 92.81 167 LEU A N 1
ATOM 1343 C CA . LEU A 1 167 ? 9.836 -6.157 -5.361 1.00 92.81 167 LEU A CA 1
ATOM 1344 C C . LEU A 1 167 ? 11.306 -6.355 -5.756 1.00 92.81 167 LEU A C 1
ATOM 1346 O O . LEU A 1 167 ? 11.738 -5.794 -6.766 1.00 92.81 167 LEU A O 1
ATOM 1350 N N . ARG A 1 168 ? 12.080 -7.124 -4.981 1.00 94.31 168 ARG A N 1
ATOM 1351 C CA . ARG A 1 168 ? 13.471 -7.455 -5.326 1.00 94.31 168 ARG A CA 1
ATOM 1352 C C . ARG A 1 168 ? 13.528 -8.334 -6.568 1.00 94.31 168 ARG A C 1
ATOM 1354 O O . ARG A 1 168 ? 14.253 -7.972 -7.493 1.00 94.31 168 ARG A O 1
ATOM 1361 N N . ASP A 1 169 ? 12.709 -9.379 -6.628 1.00 94.06 169 ASP A N 1
ATOM 1362 C CA . ASP A 1 169 ? 12.643 -10.295 -7.773 1.00 94.06 169 ASP A CA 1
ATOM 1363 C C . ASP A 1 169 ? 12.262 -9.548 -9.061 1.00 94.06 169 ASP A C 1
ATOM 1365 O O . ASP A 1 169 ? 12.909 -9.693 -10.103 1.00 94.06 169 ASP A O 1
ATOM 1369 N N . ASP A 1 170 ? 11.262 -8.661 -8.982 1.00 93.62 170 ASP A N 1
ATOM 1370 C CA . ASP A 1 170 ? 10.837 -7.825 -10.108 1.00 93.62 170 ASP A CA 1
ATOM 1371 C C . ASP A 1 170 ? 11.965 -6.899 -10.596 1.00 93.62 170 ASP A C 1
ATOM 1373 O O . ASP A 1 170 ? 12.170 -6.733 -11.805 1.00 93.62 170 ASP A O 1
ATOM 1377 N N . LEU A 1 171 ? 12.708 -6.279 -9.672 1.00 94.38 171 LEU A N 1
ATOM 1378 C CA . LEU A 1 171 ? 13.828 -5.398 -10.006 1.00 94.38 171 LEU A CA 1
ATOM 1379 C C . LEU A 1 171 ? 15.016 -6.167 -10.580 1.00 94.38 171 LEU A C 1
ATOM 1381 O O . LEU A 1 171 ? 15.649 -5.687 -11.522 1.00 94.38 171 LEU A O 1
ATOM 1385 N N . GLU A 1 172 ? 15.325 -7.338 -10.038 1.00 94.75 172 GLU A N 1
ATOM 1386 C CA . GLU A 1 172 ? 16.408 -8.181 -10.532 1.00 94.75 172 GLU A CA 1
ATOM 1387 C C . GLU A 1 172 ? 16.103 -8.707 -11.935 1.00 94.75 172 GLU A C 1
ATOM 1389 O O . GLU A 1 172 ? 16.953 -8.620 -12.825 1.00 94.75 172 GLU A O 1
ATOM 1394 N N . ARG A 1 173 ? 14.859 -9.130 -12.180 1.00 95.12 173 ARG A N 1
ATOM 1395 C CA . ARG A 1 173 ? 14.387 -9.502 -13.517 1.00 95.12 173 ARG A CA 1
ATOM 1396 C C . ARG A 1 173 ? 14.576 -8.360 -14.516 1.00 95.12 173 ARG A C 1
ATOM 1398 O O . ARG A 1 173 ? 15.115 -8.571 -15.600 1.00 95.12 173 ARG A O 1
ATOM 1405 N N . LEU A 1 174 ? 14.193 -7.134 -14.150 1.00 94.88 174 LEU A N 1
ATOM 1406 C CA . LEU A 1 174 ? 14.365 -5.958 -15.015 1.00 94.88 174 LEU A CA 1
ATOM 1407 C C . LEU A 1 174 ? 15.839 -5.623 -15.288 1.00 94.88 174 LEU A C 1
ATOM 1409 O O . LEU A 1 174 ? 16.159 -5.156 -16.384 1.00 94.88 174 LEU A O 1
ATOM 1413 N N . LYS A 1 175 ? 16.727 -5.855 -14.314 1.00 94.56 175 LYS A N 1
ATOM 1414 C CA . LYS A 1 175 ? 18.179 -5.691 -14.481 1.00 94.56 175 LYS A CA 1
ATOM 1415 C C . LYS A 1 175 ? 18.756 -6.748 -15.424 1.00 94.56 175 LYS A C 1
ATOM 1417 O O . LYS A 1 175 ? 19.507 -6.385 -16.324 1.00 94.56 175 LYS A O 1
ATOM 1422 N N . LYS A 1 176 ? 18.352 -8.016 -15.278 1.00 95.81 176 LYS A N 1
ATOM 1423 C CA . LYS A 1 176 ? 18.771 -9.131 -16.149 1.00 95.81 176 LYS A CA 1
ATOM 1424 C C . LYS A 1 176 ? 18.333 -8.930 -17.603 1.00 95.81 176 LYS A C 1
ATOM 1426 O O . LYS A 1 176 ? 19.141 -9.104 -18.505 1.00 95.81 176 LYS A O 1
ATOM 1431 N N . ILE A 1 177 ? 17.102 -8.458 -17.824 1.00 95.69 177 ILE A N 1
ATOM 1432 C CA . ILE A 1 177 ? 16.580 -8.109 -19.162 1.00 95.69 177 ILE A CA 1
ATOM 1433 C C . ILE A 1 177 ? 17.309 -6.892 -19.771 1.00 95.69 177 ILE A C 1
ATOM 1435 O O . ILE A 1 177 ? 17.238 -6.672 -20.975 1.00 95.69 177 ILE A O 1
ATOM 1439 N N . ARG A 1 178 ? 18.011 -6.083 -18.959 1.00 94.25 178 ARG A N 1
ATOM 1440 C CA . ARG A 1 178 ? 18.606 -4.788 -19.350 1.00 94.25 178 ARG A CA 1
ATOM 1441 C C . ARG A 1 178 ? 17.577 -3.775 -19.867 1.00 94.25 178 ARG A C 1
ATOM 1443 O O . ARG A 1 178 ? 17.881 -2.912 -20.687 1.00 94.25 178 ARG A O 1
ATOM 1450 N N . ALA A 1 179 ? 16.355 -3.824 -19.338 1.00 95.12 179 ALA A N 1
ATOM 1451 C CA . ALA A 1 179 ? 15.334 -2.833 -19.658 1.00 95.12 179 ALA A CA 1
ATOM 1452 C C . ALA A 1 179 ? 15.757 -1.437 -19.160 1.00 95.12 179 ALA A C 1
ATOM 1454 O O . ALA A 1 179 ? 16.282 -1.306 -18.053 1.00 95.12 179 ALA A O 1
ATOM 1455 N N . HIS A 1 180 ? 15.440 -0.370 -19.905 1.00 94.38 180 HIS A N 1
ATOM 1456 C CA . HIS A 1 180 ? 15.762 1.017 -19.518 1.00 94.38 180 HIS A CA 1
ATOM 1457 C C . HIS A 1 180 ? 15.281 1.367 -18.095 1.00 94.38 180 HIS A C 1
ATOM 1459 O O . HIS A 1 180 ? 16.002 1.988 -17.311 1.00 94.38 180 HIS A O 1
ATOM 1465 N N . ARG A 1 181 ? 14.084 0.901 -17.713 1.00 95.50 181 ARG A N 1
ATOM 1466 C CA . ARG A 1 181 ? 13.567 1.028 -16.341 1.00 95.50 181 ARG A CA 1
ATOM 1467 C C . ARG A 1 181 ? 14.446 0.298 -15.312 1.00 95.50 181 ARG A C 1
ATOM 1469 O O . ARG A 1 181 ? 14.694 0.852 -14.244 1.00 95.50 181 ARG A O 1
ATOM 1476 N N . GLY A 1 182 ? 14.917 -0.910 -15.622 1.00 95.56 182 GLY A N 1
ATOM 1477 C CA . GLY A 1 182 ? 15.820 -1.689 -14.768 1.00 95.56 182 GLY A CA 1
ATOM 1478 C C . GLY A 1 182 ? 17.183 -1.021 -14.588 1.00 95.56 182 GLY A C 1
ATOM 1479 O O . GLY A 1 182 ? 17.657 -0.899 -13.460 1.00 95.56 182 GLY A O 1
ATOM 1480 N N . LEU A 1 183 ? 17.761 -0.495 -15.672 1.00 94.44 183 LEU A N 1
ATOM 1481 C CA . LEU A 1 183 ? 19.023 0.254 -15.640 1.00 94.44 183 LEU A CA 1
ATOM 1482 C C . LEU A 1 183 ? 18.912 1.536 -14.803 1.00 94.44 183 LEU A C 1
ATOM 1484 O O . LEU A 1 183 ? 19.788 1.819 -13.991 1.00 94.44 183 LEU A O 1
ATOM 1488 N N . ARG A 1 184 ? 17.796 2.273 -14.890 1.00 94.00 184 ARG A N 1
ATOM 1489 C CA . ARG A 1 184 ? 17.576 3.435 -14.008 1.00 94.00 184 ARG A CA 1
ATOM 1490 C C . ARG A 1 184 ? 17.472 3.060 -12.536 1.00 94.00 184 ARG A C 1
ATOM 1492 O O . ARG A 1 184 ? 17.999 3.788 -11.702 1.00 94.00 184 ARG A O 1
ATOM 1499 N N . HIS A 1 185 ? 16.832 1.936 -12.216 1.00 93.81 185 HIS A N 1
ATOM 1500 C CA . HIS A 1 185 ? 16.825 1.412 -10.850 1.00 93.81 185 HIS A CA 1
ATOM 1501 C C . HIS A 1 185 ? 18.222 0.978 -10.385 1.00 93.81 185 HIS A C 1
ATOM 1503 O O . HIS A 1 185 ? 18.528 1.132 -9.207 1.00 93.81 185 HIS A O 1
ATOM 1509 N N . TYR A 1 186 ? 19.069 0.471 -11.285 1.00 93.69 186 TYR A N 1
ATOM 1510 C CA . TYR A 1 186 ? 20.467 0.158 -10.986 1.00 93.69 186 TYR A CA 1
ATOM 1511 C C . TYR A 1 186 ? 21.285 1.423 -10.678 1.00 93.69 186 TYR A C 1
ATOM 1513 O O . TYR A 1 186 ? 21.971 1.470 -9.665 1.00 93.69 186 TYR A O 1
ATOM 1521 N N . TRP A 1 187 ? 21.131 2.481 -11.479 1.00 90.88 187 TRP A N 1
ATOM 1522 C CA . TRP A 1 187 ? 21.791 3.777 -11.261 1.00 90.88 187 TRP A CA 1
ATOM 1523 C C . TRP A 1 187 ? 21.153 4.646 -10.162 1.00 90.88 187 TRP A C 1
ATOM 1525 O O . TRP A 1 187 ? 21.619 5.754 -9.911 1.00 90.88 187 TRP A O 1
ATOM 1535 N N . GLY A 1 188 ? 20.065 4.198 -9.525 1.00 90.44 188 GLY A N 1
ATOM 1536 C CA . GLY A 1 188 ? 19.367 4.969 -8.488 1.00 90.44 188 GLY A CA 1
ATOM 1537 C C . GLY A 1 188 ? 18.667 6.238 -9.000 1.00 90.44 188 GLY A C 1
ATOM 1538 O O . GLY A 1 188 ? 18.405 7.159 -8.225 1.00 90.44 188 GLY A O 1
ATOM 1539 N N . LEU A 1 189 ? 18.350 6.306 -10.296 1.00 90.88 189 LEU A N 1
ATOM 1540 C CA . LEU A 1 189 ? 17.680 7.446 -10.923 1.00 90.88 189 LEU A CA 1
ATOM 1541 C C . LEU A 1 189 ? 16.154 7.290 -10.910 1.00 90.88 189 LEU A C 1
ATOM 1543 O O . LEU A 1 189 ? 15.600 6.191 -10.867 1.00 90.88 189 LEU A O 1
ATOM 1547 N N . ARG A 1 190 ? 15.442 8.418 -11.015 1.00 91.06 190 ARG A N 1
ATOM 1548 C CA . ARG A 1 190 ? 13.978 8.438 -11.166 1.00 91.06 190 ARG A CA 1
ATOM 1549 C C . ARG A 1 190 ? 13.573 7.761 -12.482 1.00 91.06 190 ARG A C 1
ATOM 1551 O O . ARG A 1 190 ? 14.144 8.031 -13.534 1.00 91.06 190 ARG A O 1
ATOM 1558 N N . VAL A 1 191 ? 12.562 6.895 -12.419 1.00 92.44 191 VAL A N 1
ATOM 1559 C CA . VAL A 1 191 ? 12.241 5.937 -13.495 1.00 92.44 191 VAL A CA 1
ATOM 1560 C C . VAL A 1 191 ? 11.134 6.407 -14.439 1.00 92.44 191 VAL A C 1
ATOM 1562 O O . VAL A 1 191 ? 11.175 6.103 -15.626 1.00 92.44 191 VAL A O 1
ATOM 1565 N N . ARG A 1 192 ? 10.146 7.159 -13.939 1.00 93.44 192 ARG A N 1
ATOM 1566 C CA . ARG A 1 192 ? 8.924 7.535 -14.682 1.00 93.44 192 ARG A CA 1
ATOM 1567 C C . ARG A 1 192 ? 9.111 8.712 -15.660 1.00 93.44 192 ARG A C 1
ATOM 1569 O O . ARG A 1 192 ? 8.187 9.489 -15.844 1.00 93.44 192 ARG A O 1
ATOM 1576 N N . GLY A 1 193 ? 10.310 8.899 -16.217 1.00 90.44 193 GLY A N 1
ATOM 1577 C CA . GLY A 1 193 ? 10.578 9.977 -17.187 1.00 90.44 193 GLY A CA 1
ATOM 1578 C C . GLY A 1 193 ? 10.540 11.398 -16.610 1.00 90.44 193 GLY A C 1
ATOM 1579 O O . GLY A 1 193 ? 10.330 12.359 -17.335 1.00 90.44 193 GLY A O 1
ATOM 1580 N N . GLN A 1 194 ? 10.730 11.551 -15.299 1.00 92.50 194 GLN A N 1
ATOM 1581 C CA . GLN A 1 194 ? 10.740 12.865 -14.652 1.00 92.50 194 GLN A CA 1
ATOM 1582 C C . GLN A 1 194 ? 11.978 13.679 -15.061 1.00 92.50 194 GLN A C 1
ATOM 1584 O O . GLN A 1 194 ? 13.080 13.132 -15.126 1.00 92.50 194 GLN A O 1
ATOM 1589 N N . HIS A 1 195 ? 11.823 14.993 -15.258 1.00 89.31 195 HIS A N 1
ATOM 1590 C CA . HIS A 1 195 ? 12.943 15.889 -15.564 1.00 89.31 195 HIS A CA 1
ATOM 1591 C C . HIS A 1 195 ? 13.899 16.029 -14.370 1.00 89.31 195 HIS A C 1
ATOM 1593 O O . HIS A 1 195 ? 13.569 16.643 -13.354 1.00 89.31 195 HIS A O 1
ATOM 1599 N N . THR A 1 196 ? 15.115 15.500 -14.504 1.00 85.69 196 THR A N 1
ATOM 1600 C CA . THR A 1 196 ? 16.143 15.493 -13.447 1.00 85.69 196 THR A CA 1
ATOM 1601 C C . THR A 1 196 ? 17.074 16.710 -13.469 1.00 85.69 196 THR A C 1
ATOM 1603 O O . THR A 1 196 ? 17.940 16.825 -12.607 1.00 85.69 196 THR A O 1
ATOM 1606 N N . LYS A 1 197 ? 16.905 17.647 -14.417 1.00 86.00 197 LYS A N 1
ATOM 1607 C CA . LYS A 1 197 ? 17.726 18.871 -14.501 1.00 86.00 197 LYS A CA 1
ATOM 1608 C C . LYS A 1 197 ? 17.577 19.736 -13.242 1.00 86.00 197 LYS A C 1
ATOM 1610 O O . LYS A 1 197 ? 18.579 20.145 -12.651 1.00 86.00 197 LYS A O 1
ATOM 1615 N N . THR A 1 198 ? 16.332 19.984 -12.833 1.00 82.62 198 THR A N 1
ATOM 1616 C CA . THR A 1 198 ? 15.961 20.847 -11.697 1.00 82.62 198 THR A CA 1
ATOM 1617 C C . THR A 1 198 ? 15.427 20.059 -10.500 1.00 82.62 198 THR A C 1
ATOM 1619 O O . THR A 1 198 ? 15.698 20.426 -9.361 1.00 82.62 198 THR A O 1
ATOM 1622 N N . THR A 1 199 ? 14.698 18.961 -10.728 1.00 83.00 199 THR A N 1
ATOM 1623 C CA . THR A 1 199 ? 14.023 18.211 -9.656 1.00 83.00 199 THR A CA 1
ATOM 1624 C C . THR A 1 199 ? 14.868 17.059 -9.110 1.00 83.00 199 THR A C 1
ATOM 1626 O O . THR A 1 199 ? 15.627 16.428 -9.841 1.00 83.00 199 THR A O 1
ATOM 1629 N N . GLY A 1 200 ? 14.704 16.739 -7.821 1.00 78.94 200 GLY A N 1
ATOM 1630 C CA . GLY A 1 200 ? 15.380 15.596 -7.190 1.00 78.94 200 GLY A CA 1
ATOM 1631 C C . GLY A 1 200 ? 16.840 15.844 -6.797 1.00 78.94 200 GLY A C 1
ATOM 1632 O O . GLY A 1 200 ? 17.547 14.891 -6.478 1.00 78.94 200 GLY A O 1
ATOM 1633 N N . ARG A 1 201 ? 17.288 17.106 -6.793 1.00 81.69 201 ARG A N 1
ATOM 1634 C CA . ARG A 1 201 ? 18.577 17.503 -6.216 1.00 81.69 201 ARG A CA 1
ATOM 1635 C C . ARG A 1 201 ? 18.500 17.452 -4.688 1.00 81.69 201 ARG A C 1
ATOM 1637 O O . ARG A 1 201 ? 17.496 17.853 -4.103 1.00 81.69 201 ARG A O 1
ATOM 1644 N N . ARG A 1 202 ? 19.552 16.942 -4.047 1.00 76.06 202 ARG A N 1
ATOM 1645 C CA . ARG A 1 202 ? 19.708 16.949 -2.585 1.00 76.06 202 ARG A CA 1
ATOM 1646 C C . ARG A 1 202 ? 20.574 18.149 -2.193 1.00 76.06 202 ARG A C 1
ATOM 1648 O O . ARG A 1 202 ? 21.628 18.343 -2.785 1.00 76.06 202 ARG A O 1
ATOM 1655 N N . GLY A 1 203 ? 20.111 18.941 -1.227 1.00 73.81 203 GLY A N 1
ATOM 1656 C CA . GLY A 1 203 ? 20.752 20.182 -0.772 1.00 73.81 203 GLY A CA 1
ATOM 1657 C C . GLY A 1 203 ? 19.764 21.353 -0.706 1.00 73.81 203 GLY A C 1
ATOM 1658 O O . GLY A 1 203 ? 18.727 21.327 -1.368 1.00 73.81 203 GLY A O 1
ATOM 1659 N N . ARG A 1 204 ? 20.056 22.376 0.110 1.00 66.69 204 ARG A N 1
ATOM 1660 C CA . ARG A 1 204 ? 19.296 23.641 0.094 1.00 66.69 204 ARG A CA 1
ATOM 1661 C C . ARG A 1 204 ? 19.540 24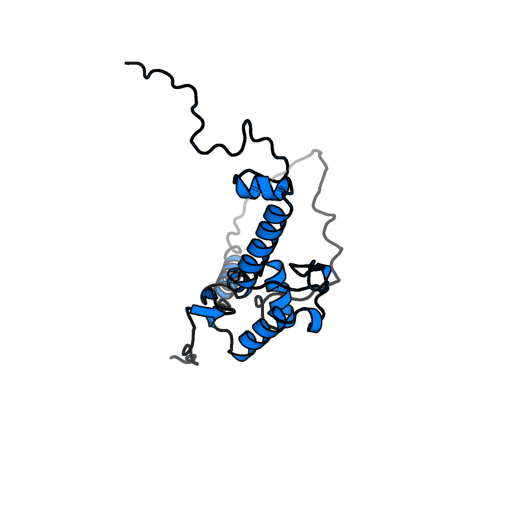.342 -1.240 1.00 66.69 204 ARG A C 1
ATOM 1663 O O . ARG A 1 204 ? 20.670 24.372 -1.718 1.00 66.69 204 ARG A O 1
ATOM 1670 N N . THR A 1 205 ? 18.494 24.930 -1.816 1.00 66.69 205 THR A N 1
ATOM 1671 C CA . THR A 1 205 ? 18.645 25.876 -2.924 1.00 66.69 205 THR A CA 1
ATOM 1672 C C . THR A 1 205 ? 19.566 26.994 -2.452 1.00 66.69 205 THR A C 1
ATOM 1674 O O . THR A 1 205 ? 19.242 27.697 -1.493 1.00 66.69 205 THR A O 1
ATOM 1677 N N . VAL A 1 206 ? 20.731 27.126 -3.082 1.00 63.88 206 VAL A N 1
ATOM 1678 C CA . VAL A 1 206 ? 21.633 28.248 -2.828 1.00 63.88 206 VAL A CA 1
ATOM 1679 C C . VAL A 1 206 ? 20.960 29.473 -3.445 1.00 63.88 206 VAL A C 1
ATOM 1681 O O . VAL A 1 206 ? 20.952 29.642 -4.660 1.00 63.88 206 VAL A O 1
ATOM 1684 N N . GLY A 1 207 ? 20.266 30.257 -2.619 1.00 77.50 207 GLY A N 1
ATOM 1685 C CA . GLY A 1 207 ? 19.786 31.577 -3.021 1.00 77.50 207 GLY A CA 1
ATOM 1686 C C . GLY A 1 207 ? 20.962 32.537 -3.223 1.00 77.50 207 GLY A C 1
ATOM 1687 O O . GLY A 1 207 ? 22.098 32.226 -2.871 1.00 77.50 207 GLY A O 1
ATOM 1688 N N . VAL A 1 208 ? 20.690 33.729 -3.755 1.00 76.38 208 VAL A N 1
ATOM 1689 C CA . VAL A 1 208 ? 21.694 34.800 -3.853 1.00 76.38 208 VAL A CA 1
ATOM 1690 C C . VAL A 1 208 ? 22.086 35.248 -2.441 1.00 76.38 208 VAL A C 1
ATOM 1692 O O . VAL A 1 208 ? 21.258 35.786 -1.705 1.00 76.38 208 VAL A O 1
ATOM 1695 N N . SER A 1 209 ? 23.343 35.038 -2.044 1.00 67.56 209 SER A N 1
ATOM 1696 C CA . SER A 1 209 ? 23.873 35.581 -0.791 1.00 67.56 209 SER A CA 1
ATOM 1697 C C . SER A 1 209 ? 24.164 37.072 -0.964 1.00 67.56 209 SER A C 1
ATOM 1699 O O . SER A 1 209 ? 25.090 37.443 -1.686 1.00 67.56 209 SER A O 1
ATOM 1701 N N . LYS A 1 210 ? 23.399 37.942 -0.298 1.00 74.50 210 LYS A N 1
ATOM 1702 C CA . LYS A 1 210 ? 23.779 39.355 -0.161 1.00 74.50 210 LYS A CA 1
ATOM 1703 C C . LYS A 1 210 ? 24.865 39.478 0.910 1.00 74.50 210 LYS A C 1
ATOM 1705 O O . LYS A 1 210 ? 24.736 38.890 1.984 1.00 74.50 210 LYS A O 1
ATOM 1710 N N . LYS A 1 211 ? 25.927 40.238 0.619 1.00 70.56 211 LYS A N 1
ATOM 1711 C CA . LYS A 1 211 ? 26.966 40.602 1.594 1.00 70.56 211 LYS A CA 1
ATOM 1712 C C . LYS A 1 211 ? 26.277 41.297 2.777 1.00 70.56 211 LYS A C 1
ATOM 1714 O O . LYS A 1 211 ? 25.547 42.261 2.557 1.00 70.56 211 LYS A O 1
ATOM 1719 N N . LYS A 1 212 ? 26.454 40.790 4.005 1.00 57.97 212 LYS A N 1
ATOM 1720 C CA . LYS A 1 212 ? 26.015 41.513 5.210 1.00 57.97 212 LYS A CA 1
ATOM 1721 C C . LYS A 1 212 ? 26.766 42.845 5.227 1.00 57.97 212 LYS A C 1
ATOM 1723 O O . LYS A 1 212 ? 27.994 42.836 5.165 1.00 57.97 212 LYS A O 1
ATOM 1728 N N . GLY A 1 213 ? 26.018 43.948 5.214 1.00 64.44 213 GLY A N 1
ATOM 1729 C CA . GLY A 1 213 ? 26.576 45.282 5.420 1.00 64.44 213 GLY A CA 1
ATOM 1730 C C . GLY A 1 213 ? 27.306 45.307 6.758 1.00 64.44 213 GLY A C 1
ATOM 1731 O O . GLY A 1 213 ? 26.807 44.715 7.718 1.00 64.44 213 GLY A O 1
ATOM 1732 N N . GLY A 1 214 ? 28.514 45.871 6.741 1.00 56.75 214 GLY A N 1
ATOM 1733 C CA . GLY A 1 214 ? 29.314 46.117 7.939 1.00 56.75 214 GLY A CA 1
ATOM 1734 C C . GLY A 1 214 ? 28.726 47.216 8.804 1.00 56.75 214 GLY A C 1
ATOM 1735 O O . GLY A 1 214 ? 27.809 47.918 8.318 1.00 56.75 214 GLY A O 1
#